Protein AF-A0A6A9UPY5-F1 (afdb_monomer_lite)

Foldseek 3Di:
DVVVVVVVVVVCLVVVVCVVVVPDDCVVVCVVVVVVCVVVVVVVVVVVVVVCVPPPPVCVVVLQLPDPLQVLLQVLLVVLLSLLVVLVVVLVVVLVVVCVVVVDDLVVSLVVSVVCCVPPVLVVSLVVSLVSLLVSLLNDPPPSLVSNLSSLVVSLVVQLVVVVVCVVVVVCVSNVDDPVVVNVVSVVSSVSNSVSNVNSNVVSVVCNVVVSVVVVLVPDDPVVNVVVVVCVVCLVVQNHDPPDPDDRDDPPDPPPPPPPPPPPPPPPPPDPPDPPPPDDDDDDPPDDPDPPDDDDDPPDDDDDDDDDDDD

Organism: NCBI:txid2656650

Structure (mmCIF, N/CA/C/O backbone):
data_AF-A0A6A9UPY5-F1
#
_entry.id   AF-A0A6A9UPY5-F1
#
loop_
_atom_site.group_PDB
_atom_site.id
_atom_site.type_symbol
_atom_site.label_atom_id
_atom_site.label_alt_id
_atom_site.label_comp_id
_atom_site.label_asym_id
_atom_site.label_entity_id
_atom_site.label_seq_id
_atom_site.pdbx_PDB_ins_code
_atom_site.Cartn_x
_atom_site.Cartn_y
_atom_site.Cartn_z
_atom_site.occupancy
_atom_site.B_iso_or_equiv
_atom_site.auth_seq_id
_atom_site.auth_comp_id
_atom_site.auth_asym_id
_atom_site.auth_atom_id
_atom_site.pdbx_PDB_model_num
ATOM 1 N N . MET A 1 1 ? -13.553 -13.479 6.130 1.00 34.69 1 MET A N 1
ATOM 2 C CA . MET A 1 1 ? -13.416 -14.177 4.834 1.00 34.69 1 MET A CA 1
ATOM 3 C C . MET A 1 1 ? -12.482 -13.457 3.854 1.00 34.69 1 MET A C 1
ATOM 5 O O . MET A 1 1 ? -11.796 -14.139 3.119 1.00 34.69 1 MET A O 1
ATOM 9 N N . THR A 1 2 ? -12.305 -12.132 3.916 1.00 35.16 2 THR A N 1
ATOM 10 C CA . THR A 1 2 ? -11.397 -11.369 3.023 1.00 35.16 2 THR A CA 1
ATOM 11 C C . THR A 1 2 ? -9.896 -11.714 3.108 1.00 35.16 2 THR A C 1
ATOM 13 O O . THR A 1 2 ? -9.189 -11.602 2.118 1.00 35.16 2 THR A O 1
ATOM 16 N N . VAL A 1 3 ? -9.390 -12.200 4.250 1.00 37.53 3 VAL A N 1
ATOM 17 C CA . VAL A 1 3 ? -7.966 -12.602 4.404 1.00 37.53 3 VAL A CA 1
ATOM 18 C C . VAL A 1 3 ? -7.649 -13.934 3.703 1.00 37.53 3 VAL A C 1
ATOM 20 O O . VAL A 1 3 ? -6.503 -14.182 3.350 1.00 37.53 3 VAL A O 1
ATOM 23 N N . LEU A 1 4 ? -8.667 -14.768 3.466 1.00 38.94 4 LEU A N 1
ATOM 24 C CA . LEU A 1 4 ? -8.534 -16.038 2.743 1.00 38.94 4 LEU A CA 1
ATOM 25 C C . LEU A 1 4 ? -8.407 -15.830 1.227 1.00 38.94 4 LEU A C 1
ATOM 27 O O . LEU A 1 4 ? -7.917 -16.722 0.553 1.00 38.94 4 LEU A O 1
ATOM 31 N N . LEU A 1 5 ? -8.788 -14.652 0.718 1.00 41.53 5 LEU A N 1
ATOM 32 C CA . LEU A 1 5 ? -8.612 -14.252 -0.682 1.00 41.53 5 LEU A CA 1
ATOM 33 C C . LEU A 1 5 ? -7.265 -13.562 -0.930 1.00 41.53 5 LEU A C 1
ATOM 35 O O . LEU A 1 5 ? -6.707 -13.703 -2.006 1.00 41.53 5 LEU A O 1
ATOM 39 N N . GLY A 1 6 ? -6.697 -12.866 0.060 1.00 42.22 6 GLY A N 1
ATOM 40 C CA . GLY A 1 6 ? -5.446 -12.118 -0.128 1.00 42.22 6 GLY A CA 1
ATOM 41 C C . GLY A 1 6 ? -4.213 -12.995 -0.366 1.00 42.22 6 GLY A C 1
ATOM 42 O O . GLY A 1 6 ? -3.348 -12.617 -1.140 1.00 42.22 6 GLY A O 1
ATOM 43 N N . VAL A 1 7 ? -4.141 -14.173 0.259 1.00 46.09 7 VAL A N 1
ATOM 44 C CA . VAL A 1 7 ? -3.026 -15.123 0.082 1.00 46.09 7 VAL A CA 1
ATOM 45 C C . VAL A 1 7 ? -3.046 -15.811 -1.291 1.00 46.09 7 VAL A C 1
ATOM 47 O O . VAL A 1 7 ? -2.001 -15.810 -1.936 1.00 46.09 7 VAL A O 1
ATOM 50 N N . PRO A 1 8 ? -4.182 -16.345 -1.791 1.00 46.72 8 PRO A N 1
ATOM 51 C CA . PRO A 1 8 ? -4.241 -16.850 -3.156 1.00 46.72 8 PRO A CA 1
ATOM 52 C C . PRO A 1 8 ? -4.079 -15.725 -4.178 1.00 46.72 8 PRO A C 1
ATOM 54 O O . PRO A 1 8 ? -3.449 -15.956 -5.194 1.00 46.72 8 PRO A O 1
ATOM 57 N N . LEU A 1 9 ? -4.540 -14.497 -3.907 1.00 47.72 9 LEU A N 1
ATOM 58 C CA . LEU A 1 9 ? -4.308 -13.365 -4.812 1.00 47.72 9 LEU A CA 1
ATOM 59 C C . LEU A 1 9 ? -2.831 -12.947 -4.851 1.00 47.72 9 LEU A C 1
ATOM 61 O O . LEU A 1 9 ? -2.333 -12.611 -5.915 1.00 47.72 9 LEU A O 1
ATOM 65 N N . LEU A 1 10 ? -2.122 -13.017 -3.718 1.00 50.28 10 LEU A N 1
ATOM 66 C CA . LEU A 1 10 ? -0.675 -12.807 -3.656 1.00 50.28 10 LEU A CA 1
ATOM 67 C C . LEU A 1 10 ? 0.064 -13.920 -4.409 1.00 50.28 10 LEU A C 1
ATOM 69 O O . LEU A 1 10 ? 0.933 -13.622 -5.206 1.00 50.28 10 LEU A O 1
ATOM 73 N N . MET A 1 11 ? -0.329 -15.183 -4.219 1.00 51.03 11 MET A N 1
ATOM 74 C CA . MET A 1 11 ? 0.204 -16.346 -4.946 1.00 51.03 11 MET A CA 1
ATOM 75 C C . MET A 1 11 ? -0.030 -16.255 -6.454 1.00 51.03 11 MET A C 1
ATOM 77 O O . MET A 1 11 ? 0.889 -16.494 -7.229 1.00 51.03 11 MET A O 1
ATOM 81 N N . ILE A 1 12 ? -1.242 -15.879 -6.867 1.00 54.94 12 ILE A N 1
ATOM 82 C CA . ILE A 1 12 ? -1.603 -15.678 -8.270 1.00 54.94 12 ILE A CA 1
ATOM 83 C C . ILE A 1 12 ? -0.841 -14.478 -8.820 1.00 54.94 12 ILE A C 1
ATOM 85 O O . ILE A 1 12 ? -0.318 -14.581 -9.913 1.00 54.94 12 ILE A O 1
ATOM 89 N N . ALA A 1 13 ? -0.693 -13.380 -8.076 1.00 51.56 13 ALA A N 1
ATOM 90 C CA . ALA A 1 13 ? 0.087 -12.227 -8.520 1.00 51.56 13 ALA A CA 1
ATOM 91 C C . ALA A 1 13 ? 1.582 -12.557 -8.645 1.00 51.56 13 ALA A C 1
ATOM 93 O O . ALA A 1 13 ? 2.192 -12.202 -9.644 1.00 51.56 13 ALA A O 1
ATOM 94 N N . THR A 1 14 ? 2.175 -13.271 -7.685 1.00 54.28 14 THR A N 1
ATOM 95 C CA . THR A 1 14 ? 3.583 -13.692 -7.751 1.00 54.28 14 THR A CA 1
ATOM 96 C C . THR A 1 14 ? 3.800 -14.703 -8.876 1.00 54.28 14 THR A C 1
ATOM 98 O O . THR A 1 14 ? 4.726 -14.538 -9.661 1.00 54.28 14 THR A O 1
ATOM 101 N N . GLY A 1 15 ? 2.915 -15.694 -9.022 1.00 52.09 15 GLY A N 1
ATOM 102 C CA . GLY A 1 15 ? 2.954 -16.661 -10.119 1.00 52.09 15 GLY A CA 1
ATOM 103 C C . GLY A 1 15 ? 2.735 -16.013 -11.487 1.00 52.09 15 GLY A C 1
ATOM 104 O O . GLY A 1 15 ? 3.477 -16.297 -12.419 1.00 52.09 15 GLY A O 1
ATOM 105 N N . PHE A 1 16 ? 1.788 -15.080 -11.594 1.00 50.88 16 PHE A N 1
ATOM 106 C CA . PHE A 1 16 ? 1.498 -14.328 -12.814 1.00 50.88 16 PHE A CA 1
ATOM 107 C C . PHE A 1 16 ? 2.655 -13.406 -13.192 1.00 50.88 16 PHE A C 1
ATOM 109 O O . PHE A 1 16 ? 3.007 -13.348 -14.361 1.00 50.88 16 PHE A O 1
ATOM 116 N N . VAL A 1 17 ? 3.308 -12.753 -12.225 1.00 49.53 17 VAL A N 1
ATOM 117 C CA . VAL A 1 17 ? 4.529 -11.962 -12.455 1.00 49.53 17 VAL A CA 1
ATOM 118 C C . VAL A 1 17 ? 5.682 -12.858 -12.918 1.00 49.53 17 VAL A C 1
ATOM 120 O O . VAL A 1 17 ? 6.352 -12.521 -13.890 1.00 49.53 17 VAL A O 1
ATOM 123 N N . CYS A 1 18 ? 5.881 -14.029 -12.305 1.00 50.16 18 CYS A N 1
ATOM 124 C CA . CYS A 1 18 ? 6.894 -14.989 -12.757 1.00 50.16 18 CYS A CA 1
ATOM 125 C C . CYS A 1 18 ? 6.612 -15.525 -14.172 1.00 50.16 18 CYS A C 1
ATOM 127 O O . CYS A 1 18 ? 7.539 -15.695 -14.963 1.00 50.16 18 CYS A O 1
ATOM 129 N N . GLN A 1 19 ? 5.337 -15.738 -14.506 1.00 50.12 19 GLN A N 1
ATOM 130 C CA . GLN A 1 19 ? 4.891 -16.217 -15.812 1.00 50.12 19 GLN A CA 1
ATOM 131 C C . GLN A 1 19 ? 4.969 -15.123 -16.893 1.00 50.12 19 GLN A C 1
ATOM 133 O O . GLN A 1 19 ? 5.372 -15.412 -18.019 1.00 50.12 19 GLN A O 1
ATOM 138 N N . LEU A 1 20 ? 4.664 -13.863 -16.552 1.00 48.69 20 LEU A N 1
ATOM 139 C CA . LEU A 1 20 ? 4.803 -12.709 -17.452 1.00 48.69 20 LEU A CA 1
ATOM 140 C C . LEU A 1 20 ? 6.261 -12.460 -17.840 1.00 48.69 20 LEU A C 1
ATOM 142 O O . LEU A 1 20 ? 6.546 -12.084 -18.972 1.00 48.69 20 LEU A O 1
ATOM 146 N N . LEU A 1 21 ? 7.178 -12.684 -16.898 1.00 44.44 21 LEU A N 1
ATOM 147 C CA . LEU A 1 21 ? 8.611 -12.465 -17.081 1.00 44.44 21 LEU A CA 1
ATOM 148 C C . LEU A 1 21 ? 9.311 -13.609 -17.837 1.00 44.44 21 LEU A C 1
ATOM 150 O O . LEU A 1 21 ? 10.523 -13.545 -18.016 1.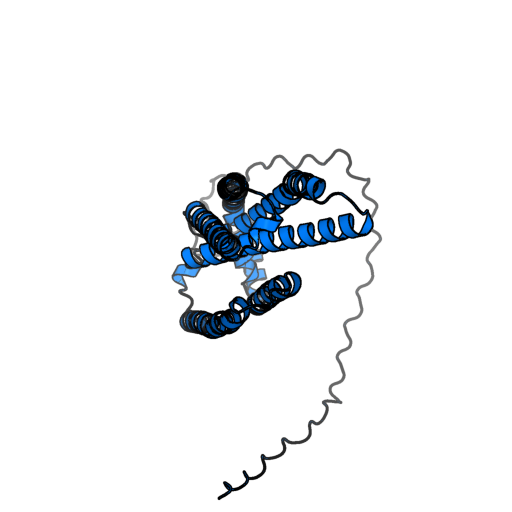00 44.44 21 LEU A O 1
ATOM 154 N N . ARG A 1 22 ? 8.579 -14.654 -18.273 1.00 49.41 22 ARG A N 1
ATOM 155 C CA . ARG A 1 22 ? 9.121 -15.862 -18.939 1.00 49.41 22 ARG A CA 1
ATOM 156 C C . ARG A 1 22 ? 10.379 -16.415 -18.257 1.00 49.41 22 ARG A C 1
ATOM 158 O O . ARG A 1 22 ? 11.285 -16.928 -18.916 1.00 49.41 22 ARG A O 1
ATOM 165 N N . LEU A 1 23 ? 10.425 -16.321 -16.929 1.00 44.53 23 LEU A N 1
ATOM 166 C CA . LEU A 1 23 ? 11.512 -16.851 -16.121 1.00 44.53 23 LEU A CA 1
ATOM 167 C C . LEU A 1 23 ? 11.492 -18.372 -16.272 1.00 44.53 23 LEU A C 1
ATOM 169 O O . LEU A 1 23 ? 10.671 -19.050 -15.672 1.00 44.53 23 LEU A O 1
ATOM 173 N N . SER A 1 24 ? 12.351 -18.897 -17.137 1.00 45.78 24 SER A N 1
ATOM 174 C CA . SER A 1 24 ? 12.574 -20.326 -17.341 1.00 45.78 24 SER A CA 1
ATOM 175 C C . SER A 1 24 ? 13.987 -20.613 -16.851 1.00 45.78 24 SER A C 1
ATOM 177 O O . SER A 1 24 ? 14.966 -20.427 -17.562 1.00 45.78 24 SER A O 1
ATOM 179 N N . GLY A 1 25 ? 14.109 -20.947 -15.568 1.00 51.66 25 GLY A N 1
ATOM 180 C CA . GLY A 1 25 ? 15.404 -21.176 -14.936 1.00 51.66 25 GLY A CA 1
ATOM 181 C C . GLY A 1 25 ? 15.281 -21.683 -13.497 1.00 51.66 25 GLY A C 1
ATOM 182 O O . GLY A 1 25 ? 14.187 -21.649 -12.932 1.00 51.66 25 GLY A O 1
ATOM 183 N N . PRO A 1 26 ? 16.401 -22.091 -12.872 1.00 46.56 26 PRO A N 1
ATOM 184 C CA . PRO A 1 26 ? 16.443 -22.771 -11.566 1.00 46.56 26 PRO A CA 1
ATOM 185 C C . PRO A 1 26 ? 15.905 -21.933 -10.390 1.00 46.56 26 PRO A C 1
ATOM 187 O O . PRO A 1 26 ? 15.657 -22.453 -9.305 1.00 46.56 26 PRO A O 1
ATOM 190 N N . ALA A 1 27 ? 15.678 -20.631 -10.593 1.00 44.44 27 ALA A N 1
ATOM 191 C CA . ALA A 1 27 ? 14.971 -19.773 -9.642 1.00 44.44 27 ALA A CA 1
ATOM 192 C C . ALA A 1 27 ? 13.476 -20.140 -9.502 1.00 44.44 27 ALA A C 1
ATOM 194 O O . ALA A 1 27 ? 12.884 -19.919 -8.445 1.00 44.44 27 ALA A O 1
ATOM 195 N N . VAL A 1 28 ? 12.867 -20.737 -10.536 1.00 49.94 28 VAL A N 1
ATOM 196 C CA . VAL A 1 28 ? 11.479 -21.230 -10.498 1.00 49.94 28 VAL A CA 1
ATOM 197 C C . VAL A 1 28 ? 11.362 -22.497 -9.655 1.00 49.94 28 VAL A C 1
ATOM 199 O O . VAL A 1 28 ? 10.357 -22.678 -8.972 1.00 49.94 28 VAL A O 1
ATOM 202 N N . ASP A 1 29 ? 12.416 -23.311 -9.600 1.00 48.84 29 ASP A N 1
ATOM 203 C CA . ASP A 1 29 ? 12.437 -24.549 -8.813 1.00 48.84 29 ASP A CA 1
ATOM 204 C C . ASP A 1 29 ? 12.472 -24.286 -7.295 1.00 48.84 29 ASP A C 1
ATOM 206 O O . ASP A 1 29 ? 12.096 -25.149 -6.502 1.00 48.84 29 ASP A O 1
ATOM 210 N N . GLN A 1 30 ? 12.838 -23.070 -6.865 1.00 47.59 30 GLN A N 1
ATOM 211 C CA . GLN A 1 30 ? 12.816 -22.658 -5.452 1.00 47.59 30 GLN A CA 1
ATOM 212 C C . GLN A 1 30 ? 11.503 -21.982 -5.015 1.00 47.59 30 GLN A C 1
ATOM 214 O O . GLN A 1 30 ? 11.193 -21.944 -3.819 1.00 47.59 30 GLN A O 1
ATOM 219 N N . LEU A 1 31 ? 10.683 -21.498 -5.958 1.00 48.41 31 LEU A N 1
ATOM 220 C CA . LEU A 1 31 ? 9.341 -20.979 -5.669 1.00 48.41 31 LEU A CA 1
ATOM 221 C C . LEU A 1 31 ? 8.433 -21.991 -4.947 1.00 48.41 31 LEU A C 1
ATOM 223 O O . LEU A 1 31 ? 7.810 -21.581 -3.966 1.00 48.41 31 LEU A O 1
ATOM 227 N N . PRO A 1 32 ? 8.357 -23.288 -5.314 1.00 49.47 32 PRO A N 1
ATOM 228 C CA . PRO A 1 32 ? 7.515 -24.244 -4.596 1.00 49.47 32 PRO A CA 1
ATOM 229 C C . PRO A 1 32 ? 7.937 -24.442 -3.133 1.00 49.47 32 PRO A C 1
ATOM 231 O O . PRO A 1 32 ? 7.069 -24.646 -2.288 1.00 49.47 32 PRO A O 1
ATOM 234 N N . ALA A 1 33 ? 9.223 -24.299 -2.788 1.00 51.53 33 ALA A N 1
ATOM 235 C CA . ALA A 1 33 ? 9.684 -24.359 -1.396 1.00 51.53 33 ALA A CA 1
ATOM 236 C C . ALA A 1 33 ? 9.201 -23.148 -0.574 1.00 51.53 33 ALA A C 1
ATOM 238 O O . ALA A 1 33 ? 8.778 -23.284 0.576 1.00 51.53 33 ALA A O 1
ATOM 239 N N . LEU A 1 34 ? 9.181 -21.963 -1.189 1.00 48.22 34 LEU A N 1
ATOM 240 C CA . LEU A 1 34 ? 8.667 -20.730 -0.585 1.00 48.22 34 LEU A CA 1
ATOM 241 C C . LEU A 1 34 ? 7.129 -20.743 -0.486 1.00 48.22 34 LEU A C 1
ATOM 243 O O . LEU A 1 34 ? 6.555 -20.287 0.505 1.00 48.22 34 LEU A O 1
ATOM 247 N N . VAL A 1 35 ? 6.459 -21.351 -1.469 1.00 48.06 35 VAL A N 1
ATOM 248 C CA . VAL A 1 35 ? 5.012 -21.623 -1.487 1.00 48.06 35 VAL A CA 1
ATOM 249 C C . VAL A 1 35 ? 4.629 -22.644 -0.407 1.00 48.06 35 VAL A C 1
ATOM 251 O O . VAL A 1 35 ? 3.624 -22.461 0.281 1.00 48.06 35 VAL A O 1
ATOM 254 N N . ALA A 1 36 ? 5.449 -23.675 -0.186 1.00 52.12 36 ALA A N 1
ATOM 255 C CA . ALA A 1 36 ? 5.227 -24.709 0.826 1.00 52.12 36 ALA A CA 1
ATOM 256 C C . ALA A 1 36 ? 5.351 -24.193 2.274 1.00 52.12 36 ALA A C 1
ATOM 258 O O . ALA A 1 36 ? 4.785 -24.789 3.192 1.00 52.12 36 ALA A O 1
ATOM 259 N N . ALA A 1 37 ? 6.010 -23.050 2.494 1.00 47.66 37 ALA A N 1
ATOM 260 C CA . ALA A 1 37 ? 6.055 -22.385 3.798 1.00 47.66 37 ALA A CA 1
ATOM 261 C C . ALA A 1 37 ? 4.759 -21.611 4.132 1.00 47.66 37 ALA A C 1
ATOM 263 O O . ALA A 1 37 ? 4.463 -21.345 5.302 1.00 47.66 37 ALA A O 1
ATOM 264 N N . VAL A 1 38 ? 3.938 -21.273 3.131 1.00 48.44 38 VAL A N 1
ATOM 265 C CA . VAL A 1 38 ? 2.698 -20.500 3.316 1.00 48.44 38 VAL A CA 1
ATOM 266 C C . VAL A 1 38 ? 1.646 -21.245 4.151 1.00 48.44 38 VAL A C 1
ATOM 268 O O . VAL A 1 38 ? 1.097 -20.627 5.068 1.00 48.44 38 VAL A O 1
ATOM 271 N N . PRO A 1 39 ? 1.385 -22.554 3.950 1.00 52.50 39 PRO A N 1
ATOM 272 C CA . PRO A 1 39 ? 0.539 -23.341 4.843 1.00 52.50 39 PRO A CA 1
ATOM 273 C C . PRO A 1 39 ? 0.980 -23.273 6.307 1.00 52.50 39 PRO A C 1
ATOM 275 O O . PRO A 1 39 ? 0.126 -23.115 7.174 1.00 52.50 39 PRO A O 1
ATOM 278 N N . ALA A 1 40 ? 2.288 -23.314 6.590 1.00 55.66 40 ALA A N 1
ATOM 279 C CA . ALA A 1 40 ? 2.822 -23.223 7.950 1.00 55.66 40 ALA A CA 1
ATOM 280 C C . ALA A 1 40 ? 2.564 -21.842 8.581 1.00 55.66 40 ALA A C 1
ATOM 282 O O . ALA A 1 40 ? 2.164 -21.731 9.739 1.00 55.66 40 ALA A O 1
ATOM 283 N N . VAL A 1 41 ? 2.694 -20.764 7.806 1.00 51.47 41 VAL A N 1
ATOM 284 C CA . VAL A 1 41 ? 2.344 -19.414 8.274 1.00 51.47 41 VAL A CA 1
ATOM 285 C C . VAL A 1 41 ? 0.833 -19.285 8.489 1.00 51.47 41 VAL A C 1
ATOM 287 O O . VAL A 1 41 ? 0.387 -18.721 9.492 1.00 51.47 41 VAL A O 1
ATOM 290 N N . VAL A 1 42 ? 0.020 -19.848 7.594 1.00 56.34 42 VAL A N 1
ATOM 291 C CA . VAL A 1 42 ? -1.444 -19.851 7.709 1.00 56.34 42 VAL A CA 1
ATOM 292 C C . VAL A 1 42 ? -1.900 -20.665 8.921 1.00 56.34 42 VAL A C 1
ATOM 294 O O . VAL A 1 42 ? -2.800 -20.215 9.634 1.00 56.34 42 VAL A O 1
ATOM 297 N N . THR A 1 43 ? -1.280 -21.809 9.218 1.00 65.12 43 THR A N 1
ATOM 298 C CA . THR A 1 43 ? -1.591 -22.609 10.412 1.00 65.12 43 THR A CA 1
ATOM 299 C C . THR A 1 43 ? -1.142 -21.907 11.685 1.00 65.12 43 THR A C 1
ATOM 301 O O . THR A 1 43 ? -1.923 -21.872 12.632 1.00 65.12 43 THR A O 1
ATOM 304 N N . VAL A 1 44 ? 0.013 -21.234 11.707 1.00 63.56 44 VAL A N 1
ATOM 305 C CA . VAL A 1 44 ? 0.439 -20.390 12.841 1.00 63.56 44 VAL A CA 1
ATOM 306 C C . VAL A 1 44 ? -0.539 -19.232 13.070 1.00 63.56 44 VAL A C 1
ATOM 308 O O . VAL A 1 44 ? -0.939 -18.963 14.206 1.00 63.56 44 VAL A O 1
ATOM 311 N N . VAL A 1 45 ? -1.005 -18.569 12.007 1.00 58.69 45 VAL A N 1
ATOM 312 C CA . VAL A 1 45 ? -2.007 -17.492 12.096 1.00 58.69 45 VAL A CA 1
ATOM 313 C C . VAL A 1 45 ? -3.370 -18.035 12.541 1.00 58.69 45 VAL A C 1
ATOM 315 O O . VAL A 1 45 ? -4.057 -17.395 13.344 1.00 58.69 45 VAL A O 1
ATOM 318 N N . ARG A 1 46 ? -3.769 -19.218 12.064 1.00 65.88 46 ARG A N 1
ATOM 319 C CA . ARG A 1 46 ? -5.023 -19.887 12.438 1.00 65.88 46 ARG A CA 1
ATOM 320 C C . ARG A 1 46 ? -4.990 -20.379 13.885 1.00 65.88 46 ARG A C 1
ATOM 322 O O . ARG A 1 46 ? -5.965 -20.156 14.601 1.00 65.88 46 ARG A O 1
ATOM 329 N N . ASN A 1 47 ? -3.876 -20.949 14.342 1.00 65.88 47 ASN A N 1
ATOM 330 C CA . ASN A 1 47 ? -3.670 -21.343 15.736 1.00 65.88 47 ASN A CA 1
ATOM 331 C C . ASN A 1 47 ? -3.667 -20.122 16.651 1.00 65.88 47 ASN A C 1
ATOM 333 O O . ASN A 1 47 ? -4.400 -20.108 17.634 1.00 65.88 47 ASN A O 1
ATOM 337 N N . ARG A 1 48 ? -2.985 -19.031 16.276 1.00 59.88 48 ARG A N 1
ATOM 338 C CA . ARG A 1 48 ? -3.049 -17.772 17.039 1.00 59.88 48 ARG A CA 1
ATOM 339 C C . ARG A 1 48 ? -4.457 -17.179 17.106 1.00 59.88 48 ARG A C 1
ATOM 341 O O . ARG A 1 48 ? -4.805 -16.567 18.112 1.00 59.88 48 ARG A O 1
ATOM 348 N N . ARG A 1 49 ? -5.279 -17.339 16.061 1.00 59.59 49 ARG A N 1
ATOM 349 C CA . ARG A 1 49 ? -6.695 -16.925 16.089 1.00 59.59 49 ARG A CA 1
ATOM 350 C C . ARG A 1 49 ? -7.525 -17.798 17.024 1.00 59.59 49 ARG A C 1
ATOM 352 O O . ARG A 1 49 ? -8.322 -17.249 17.772 1.00 59.59 49 ARG A O 1
ATOM 359 N N . ARG A 1 50 ? -7.314 -19.116 17.014 1.00 59.16 50 ARG A N 1
ATOM 360 C CA . ARG A 1 50 ? -8.006 -20.055 17.910 1.00 59.16 50 ARG A CA 1
ATOM 361 C C . ARG A 1 50 ? -7.637 -19.819 19.377 1.00 59.16 50 ARG A C 1
ATOM 363 O O . ARG A 1 50 ? -8.538 -19.754 20.206 1.00 59.16 50 ARG A O 1
ATOM 370 N N . SER A 1 51 ? -6.367 -19.552 19.684 1.00 57.03 51 SER A N 1
ATOM 371 C CA . SER A 1 51 ? -5.915 -19.214 21.044 1.00 57.03 51 SER A CA 1
ATOM 372 C C . SER A 1 51 ? -6.402 -17.845 21.545 1.00 57.03 51 SER A C 1
ATOM 374 O O . SER A 1 51 ? -6.415 -17.610 22.746 1.00 57.03 51 SER A O 1
ATOM 376 N N . ARG A 1 52 ? -6.845 -16.943 20.656 1.00 52.44 52 ARG A N 1
ATOM 377 C CA . ARG A 1 52 ? -7.420 -15.624 21.001 1.00 52.44 52 ARG A CA 1
ATOM 378 C C . ARG A 1 52 ? -8.942 -15.631 21.184 1.00 52.44 52 ARG A C 1
ATOM 380 O O . ARG A 1 52 ? -9.544 -14.568 21.305 1.00 52.44 52 ARG A O 1
ATOM 387 N N . SER A 1 53 ? -9.569 -16.806 21.209 1.00 48.69 53 SER A N 1
ATOM 388 C CA . SER A 1 53 ? -11.026 -16.949 21.365 1.00 48.69 53 SER A CA 1
ATOM 389 C C . SER A 1 53 ? -11.528 -16.686 22.790 1.00 48.69 53 SER A C 1
ATOM 391 O O . SER A 1 53 ? -12.724 -16.795 23.032 1.00 48.69 53 SER A O 1
ATOM 393 N N . ARG A 1 54 ? -10.649 -16.303 23.725 1.00 46.81 54 ARG A N 1
ATOM 394 C CA . ARG A 1 54 ? -11.043 -15.549 24.919 1.00 46.81 54 ARG A CA 1
ATOM 395 C C . ARG A 1 54 ? -10.773 -14.071 24.631 1.00 46.81 54 ARG A C 1
ATOM 397 O O . ARG A 1 54 ? -9.625 -13.643 24.730 1.00 46.81 54 ARG A O 1
ATOM 404 N N . PRO A 1 55 ? -11.781 -13.303 24.181 1.00 50.09 55 PRO A N 1
ATOM 405 C CA . PRO A 1 55 ? -11.644 -11.865 24.113 1.00 50.09 55 PRO A CA 1
ATOM 406 C C . PRO A 1 55 ? -11.427 -11.370 25.540 1.00 50.09 55 PRO A C 1
ATOM 408 O O . PRO A 1 55 ? -12.311 -11.521 26.380 1.00 50.09 55 PRO A O 1
ATOM 411 N N . ASP A 1 56 ? -10.261 -10.787 25.808 1.00 50.25 56 ASP A N 1
ATOM 412 C CA . ASP A 1 56 ? -10.046 -10.010 27.022 1.00 50.25 56 ASP A CA 1
ATOM 413 C C . ASP A 1 56 ? -11.033 -8.835 27.004 1.00 50.25 56 ASP A C 1
ATOM 415 O O . ASP A 1 56 ? -10.782 -7.775 26.427 1.00 50.25 56 ASP A O 1
ATOM 419 N N . LEU A 1 57 ? -12.191 -9.043 27.631 1.00 52.47 57 LEU A N 1
ATOM 420 C CA . LEU A 1 57 ? -13.207 -8.036 27.931 1.00 52.47 57 LEU A CA 1
ATOM 421 C C . LEU A 1 57 ? -12.602 -6.722 28.470 1.00 52.47 57 LEU A C 1
ATOM 423 O O . LEU A 1 57 ? -13.031 -5.665 28.001 1.00 52.47 57 LEU A O 1
ATOM 427 N N . PRO A 1 58 ? -11.558 -6.727 29.333 1.00 54.00 58 PRO A N 1
ATOM 428 C CA . PRO A 1 58 ? -10.924 -5.484 29.782 1.00 54.00 58 PRO A CA 1
ATOM 429 C C . PRO A 1 58 ? -10.016 -4.791 28.743 1.00 54.00 58 PRO A C 1
ATOM 431 O O . PRO A 1 58 ? -9.631 -3.638 28.944 1.00 54.00 58 PRO A O 1
ATOM 434 N N . ALA A 1 59 ? -9.632 -5.456 27.647 1.00 52.25 59 ALA A N 1
ATOM 435 C CA . ALA A 1 59 ? -8.933 -4.830 26.515 1.00 52.25 59 ALA A CA 1
ATOM 436 C C . ALA A 1 59 ? -9.927 -4.237 25.501 1.00 52.25 59 ALA A C 1
ATOM 438 O O . ALA A 1 59 ? -9.671 -3.183 24.913 1.00 52.25 59 ALA A O 1
ATOM 439 N N . VAL A 1 60 ? -11.094 -4.877 25.355 1.00 53.91 60 VAL A N 1
ATOM 440 C CA . VAL A 1 60 ? -12.224 -4.356 24.571 1.00 53.91 60 VAL A CA 1
ATOM 441 C C . VAL A 1 60 ? -12.814 -3.106 25.231 1.00 53.91 60 VAL A C 1
ATOM 443 O O . VAL A 1 60 ? -13.068 -2.132 24.526 1.00 53.91 60 VAL A O 1
ATOM 446 N N . SER A 1 61 ? -12.950 -3.083 26.563 1.00 49.44 61 SER A N 1
ATOM 447 C CA . SER A 1 61 ? -13.447 -1.908 27.299 1.00 49.44 61 SER A CA 1
ATOM 448 C C . SER A 1 61 ? -12.490 -0.712 27.263 1.00 49.44 61 SER A C 1
ATOM 450 O O . SER A 1 61 ? -12.930 0.429 27.328 1.00 49.44 61 SER A O 1
ATOM 452 N N . ARG A 1 62 ? -11.183 -0.947 27.080 1.00 54.75 62 ARG A N 1
ATOM 453 C CA . ARG A 1 62 ? -10.174 0.112 26.892 1.00 54.75 62 ARG A CA 1
ATOM 454 C C . ARG A 1 62 ? -10.068 0.621 25.451 1.00 54.75 62 ARG A C 1
ATOM 456 O O . ARG A 1 62 ? -9.165 1.400 25.153 1.00 54.75 62 ARG A O 1
ATOM 463 N N . GLY A 1 63 ? -10.922 0.151 24.536 1.00 54.06 63 GLY A N 1
ATOM 464 C CA . GLY A 1 63 ? -10.873 0.522 23.116 1.00 54.06 63 GLY A CA 1
ATOM 465 C C . GLY A 1 63 ? -9.601 0.056 22.394 1.00 54.06 63 GLY A C 1
ATOM 466 O O . GLY A 1 63 ? -9.375 0.398 21.235 1.00 54.06 63 GLY A O 1
ATOM 467 N N . GLN A 1 64 ? -8.760 -0.752 23.046 1.00 55.66 64 GLN A N 1
ATOM 468 C CA . GLN A 1 64 ? -7.489 -1.200 22.500 1.00 55.66 64 GLN A CA 1
ATOM 469 C C . GLN A 1 64 ? -7.679 -2.548 21.816 1.00 55.66 64 GLN A C 1
ATOM 471 O O . GLN A 1 64 ? -7.464 -3.618 22.381 1.00 55.66 64 GLN A O 1
ATOM 476 N N . LEU A 1 65 ? -8.028 -2.495 20.531 1.00 57.84 65 LEU A N 1
ATOM 477 C CA . LEU A 1 65 ? -7.820 -3.608 19.606 1.00 57.84 65 LEU A CA 1
ATOM 478 C C . LEU A 1 65 ? -6.308 -3.785 19.377 1.00 57.84 65 LEU A C 1
ATOM 480 O O . LEU A 1 65 ? -5.806 -3.500 18.293 1.00 57.84 65 LEU A O 1
ATOM 484 N N . ALA A 1 66 ? -5.573 -4.222 20.404 1.00 54.97 66 ALA A N 1
ATOM 485 C CA . ALA A 1 66 ? -4.125 -4.399 20.379 1.00 54.97 66 ALA A CA 1
ATOM 486 C C . ALA A 1 66 ? -3.740 -5.528 19.409 1.00 54.97 66 ALA A C 1
ATOM 488 O O . ALA A 1 66 ? -3.544 -6.690 19.773 1.00 54.97 66 ALA A O 1
ATOM 489 N N . ARG A 1 67 ? -3.658 -5.201 18.119 1.00 66.44 67 ARG A N 1
ATOM 490 C CA . ARG A 1 67 ? -2.996 -6.058 17.140 1.00 66.44 67 ARG A CA 1
ATOM 491 C C . ARG A 1 67 ? -1.484 -5.929 17.336 1.00 66.44 67 ARG A C 1
ATOM 493 O O . ARG A 1 67 ? -1.007 -4.843 17.660 1.00 66.44 67 ARG A O 1
ATOM 500 N N . PRO A 1 68 ? -0.716 -7.017 17.151 1.00 78.38 68 PRO A N 1
ATOM 501 C CA . PRO A 1 68 ? 0.734 -6.952 17.258 1.00 78.38 68 PRO A CA 1
ATOM 502 C C . PRO A 1 68 ? 1.268 -5.989 16.189 1.00 78.38 68 PRO A C 1
ATOM 504 O O . PRO A 1 68 ? 1.156 -6.277 14.997 1.00 78.38 68 PRO A O 1
ATOM 507 N N . GLY A 1 69 ? 1.836 -4.858 16.624 1.00 82.25 69 GLY A N 1
ATOM 508 C CA . GLY A 1 69 ? 2.441 -3.833 15.765 1.00 82.25 69 GLY A CA 1
ATOM 509 C C . GLY A 1 69 ? 3.327 -4.378 14.638 1.00 82.25 69 GLY A C 1
ATOM 510 O O . GLY A 1 69 ? 3.079 -4.005 13.491 1.00 82.25 69 GLY A O 1
ATOM 511 N N . PRO A 1 70 ? 4.271 -5.315 14.891 1.00 83.06 70 PRO A N 1
ATOM 512 C CA . PRO A 1 70 ? 5.171 -5.783 13.836 1.00 83.06 70 PRO A CA 1
ATOM 513 C C . PRO A 1 70 ? 4.450 -6.555 12.727 1.00 83.06 70 PRO A C 1
ATOM 515 O O . PRO A 1 70 ? 4.833 -6.470 11.566 1.00 83.06 70 PRO A O 1
ATOM 518 N N . TRP A 1 71 ? 3.366 -7.267 13.050 1.00 86.19 71 TRP A N 1
ATOM 519 C CA . TRP A 1 71 ? 2.583 -7.965 12.030 1.00 86.19 71 TRP A CA 1
ATOM 520 C C . TRP A 1 71 ? 1.875 -6.977 11.102 1.00 86.19 71 TRP A C 1
ATOM 522 O O . TRP A 1 71 ? 1.865 -7.174 9.892 1.00 86.19 71 TRP A O 1
ATOM 532 N N . LEU A 1 72 ? 1.299 -5.902 11.655 1.00 86.69 72 LEU A N 1
ATOM 533 C CA . LEU A 1 72 ? 0.622 -4.897 10.836 1.00 86.69 72 LEU A CA 1
ATOM 534 C C . LEU A 1 72 ? 1.620 -4.111 9.977 1.00 86.69 72 LEU A C 1
ATOM 536 O O . LEU A 1 72 ? 1.318 -3.833 8.822 1.00 86.69 72 LEU A O 1
ATOM 540 N N . ALA A 1 73 ? 2.803 -3.809 10.524 1.00 87.50 73 ALA A N 1
ATOM 541 C CA . ALA A 1 73 ? 3.912 -3.206 9.789 1.00 87.50 73 ALA A CA 1
ATOM 542 C C . ALA A 1 73 ? 4.344 -4.076 8.599 1.00 87.50 73 ALA A C 1
ATOM 544 O O . ALA A 1 73 ? 4.441 -3.577 7.483 1.00 87.50 73 ALA A O 1
ATOM 545 N N . GLY A 1 74 ? 4.522 -5.385 8.816 1.00 86.69 74 GLY A N 1
ATOM 546 C CA . GLY A 1 74 ? 4.867 -6.327 7.750 1.00 86.69 74 GLY A CA 1
ATOM 547 C C . GLY A 1 74 ? 3.785 -6.421 6.673 1.00 86.69 74 GLY A C 1
ATOM 548 O O . GLY A 1 74 ? 4.088 -6.308 5.491 1.00 86.69 74 GLY A O 1
ATOM 549 N N . VAL A 1 75 ? 2.511 -6.552 7.064 1.00 89.56 75 VAL A N 1
ATOM 550 C CA . VAL A 1 75 ? 1.386 -6.580 6.108 1.00 89.56 75 VAL A CA 1
ATOM 551 C C . VAL A 1 75 ? 1.298 -5.280 5.311 1.00 89.56 75 VAL A C 1
ATOM 553 O O . VAL A 1 75 ? 1.046 -5.324 4.111 1.00 89.56 75 VAL A O 1
ATOM 556 N N . PHE A 1 76 ? 1.516 -4.134 5.957 1.00 92.38 76 PHE A N 1
ATOM 557 C CA . PHE A 1 76 ? 1.551 -2.838 5.287 1.00 92.38 76 PHE A CA 1
ATOM 558 C C . PHE A 1 76 ? 2.700 -2.758 4.273 1.00 92.38 76 PHE A C 1
ATOM 560 O O . PHE A 1 76 ? 2.451 -2.433 3.117 1.00 92.38 76 PHE A O 1
ATOM 567 N N . GLY A 1 77 ? 3.922 -3.119 4.675 1.00 89.56 77 GLY A N 1
ATOM 568 C CA . GLY A 1 77 ? 5.086 -3.130 3.786 1.00 89.56 77 GLY A CA 1
ATOM 569 C C . GLY A 1 77 ? 4.893 -4.038 2.572 1.00 89.56 77 GLY A C 1
ATOM 570 O O . GLY A 1 77 ? 5.128 -3.618 1.445 1.00 89.56 77 GLY A O 1
ATOM 571 N N . VAL A 1 78 ? 4.372 -5.251 2.781 1.00 88.62 78 VAL A N 1
ATOM 572 C CA . VAL A 1 78 ? 4.045 -6.177 1.685 1.00 88.62 78 VAL A CA 1
ATOM 573 C C . VAL A 1 78 ? 2.951 -5.606 0.783 1.00 88.62 78 VAL A C 1
ATOM 575 O O . VAL A 1 78 ? 3.059 -5.711 -0.432 1.00 88.62 78 VAL A O 1
ATOM 578 N N . ALA A 1 79 ? 1.912 -4.978 1.339 1.00 89.31 79 ALA A N 1
ATOM 579 C CA . ALA A 1 79 ? 0.850 -4.376 0.534 1.00 89.31 79 ALA A CA 1
ATOM 580 C C . ALA A 1 79 ? 1.375 -3.240 -0.356 1.00 89.31 79 ALA A C 1
ATOM 582 O O . ALA A 1 79 ? 1.030 -3.196 -1.533 1.00 89.31 79 ALA A O 1
ATOM 583 N N . VAL A 1 80 ? 2.231 -2.363 0.179 1.00 90.38 80 VAL A N 1
ATOM 584 C CA . VAL A 1 80 ? 2.883 -1.298 -0.602 1.00 90.38 80 VAL A CA 1
ATOM 585 C C . VAL A 1 80 ? 3.742 -1.900 -1.713 1.00 90.38 80 VAL A C 1
ATOM 587 O O . VAL A 1 80 ? 3.604 -1.498 -2.863 1.00 90.38 80 VAL A O 1
ATOM 590 N N . LEU A 1 81 ? 4.548 -2.919 -1.399 1.00 89.06 81 LEU A N 1
ATOM 591 C CA . LEU A 1 81 ? 5.388 -3.606 -2.382 1.00 89.06 81 LEU A CA 1
ATOM 592 C C . LEU A 1 81 ? 4.572 -4.264 -3.505 1.00 89.06 81 LEU A C 1
ATOM 594 O O . LEU A 1 81 ? 4.969 -4.221 -4.668 1.00 89.06 81 LEU A O 1
ATOM 598 N N . VAL A 1 82 ? 3.433 -4.877 -3.173 1.00 87.69 82 VAL A N 1
ATOM 599 C CA . VAL A 1 82 ? 2.527 -5.495 -4.153 1.00 87.69 82 VAL A CA 1
ATOM 600 C C . VAL A 1 82 ? 1.919 -4.437 -5.061 1.00 87.69 82 VAL A C 1
ATOM 602 O O . VAL A 1 82 ? 1.914 -4.617 -6.273 1.00 87.69 82 VAL A O 1
ATOM 605 N N . VAL A 1 83 ? 1.433 -3.330 -4.495 1.00 88.81 83 VAL A N 1
ATOM 606 C CA . VAL A 1 83 ? 0.868 -2.222 -5.276 1.00 88.81 83 VAL A CA 1
ATOM 607 C C . VAL A 1 83 ? 1.917 -1.633 -6.219 1.00 88.81 83 VAL A C 1
ATOM 609 O O . VAL A 1 83 ? 1.641 -1.479 -7.405 1.00 88.81 83 VAL A O 1
ATOM 612 N N . ASP A 1 84 ? 3.125 -1.374 -5.718 1.00 88.44 84 ASP A N 1
ATOM 613 C CA . ASP A 1 84 ? 4.256 -0.889 -6.513 1.00 88.44 84 ASP A CA 1
ATOM 614 C C . ASP A 1 84 ? 4.621 -1.858 -7.651 1.00 88.44 84 ASP A C 1
ATOM 616 O O . ASP A 1 84 ? 4.782 -1.460 -8.804 1.00 88.44 84 ASP A O 1
ATOM 620 N N . SER A 1 85 ? 4.665 -3.161 -7.358 1.00 85.75 85 SER A N 1
ATOM 621 C CA . SER A 1 85 ? 4.976 -4.191 -8.356 1.00 85.75 85 SER A CA 1
ATOM 622 C C . SER A 1 85 ? 3.885 -4.333 -9.415 1.00 85.75 85 SER A C 1
ATOM 624 O O . SER A 1 85 ? 4.204 -4.507 -10.586 1.00 85.75 85 SER A O 1
ATOM 626 N N . LEU A 1 86 ? 2.607 -4.232 -9.034 1.00 85.88 86 LEU A N 1
ATOM 627 C CA . LEU A 1 86 ? 1.485 -4.271 -9.975 1.00 85.88 86 LEU A CA 1
ATOM 628 C C . LEU A 1 86 ? 1.479 -3.048 -10.892 1.00 85.88 86 LEU A C 1
ATOM 630 O O . LEU A 1 86 ? 1.259 -3.194 -12.092 1.00 85.88 86 LEU A O 1
ATOM 634 N N . LEU A 1 87 ? 1.756 -1.861 -10.349 1.00 85.88 87 LEU A N 1
ATOM 635 C CA . LEU A 1 87 ? 1.877 -0.639 -11.143 1.00 85.88 87 LEU A CA 1
ATOM 636 C C . LEU A 1 87 ? 3.061 -0.721 -12.115 1.00 85.88 87 LEU A C 1
ATOM 638 O O . LEU A 1 87 ? 2.899 -0.430 -13.299 1.00 85.88 87 LEU A O 1
ATOM 642 N N . GLY A 1 88 ? 4.220 -1.192 -11.646 1.00 83.00 88 GLY A N 1
ATOM 643 C CA . GLY A 1 88 ? 5.387 -1.423 -12.499 1.00 83.00 88 GLY A CA 1
ATOM 644 C C . GLY A 1 88 ? 5.158 -2.467 -13.577 1.00 83.00 88 GLY A C 1
ATOM 645 O O . GLY A 1 88 ? 5.528 -2.234 -14.723 1.00 83.00 88 GLY A O 1
ATOM 646 N N . ALA A 1 89 ? 4.487 -3.572 -13.258 1.00 79.81 89 ALA A N 1
ATOM 647 C CA . ALA A 1 89 ? 4.125 -4.579 -14.249 1.00 79.81 89 ALA A CA 1
ATOM 648 C C . ALA A 1 89 ? 3.151 -4.014 -15.294 1.00 79.81 89 ALA A C 1
ATOM 650 O O . ALA A 1 89 ? 3.376 -4.189 -16.490 1.00 79.81 89 ALA A O 1
ATOM 651 N N . ALA A 1 90 ? 2.112 -3.290 -14.866 1.00 79.81 90 ALA A N 1
ATOM 652 C CA . ALA A 1 90 ? 1.144 -2.680 -15.773 1.00 79.81 90 ALA A CA 1
ATOM 653 C C . ALA A 1 90 ? 1.825 -1.708 -16.749 1.00 79.81 90 ALA A C 1
ATOM 655 O O . ALA A 1 90 ? 1.643 -1.821 -17.960 1.00 79.81 90 ALA A O 1
ATOM 656 N N . LEU A 1 91 ? 2.684 -0.815 -16.258 1.00 82.12 91 LEU A N 1
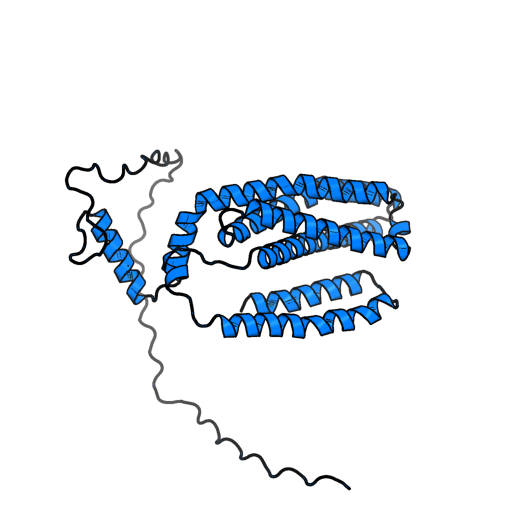ATOM 657 C CA . LEU A 1 91 ? 3.429 0.104 -17.123 1.00 82.12 91 LEU A CA 1
ATOM 658 C C . LEU A 1 91 ? 4.450 -0.604 -18.001 1.00 82.12 91 LEU A C 1
ATOM 660 O O . LEU A 1 91 ? 4.572 -0.259 -19.172 1.00 82.12 91 LEU A O 1
ATOM 664 N N . GLY A 1 92 ? 5.113 -1.627 -17.461 1.00 77.69 92 GLY A N 1
ATOM 665 C CA . GLY A 1 92 ? 5.950 -2.562 -18.206 1.00 77.69 92 GLY A CA 1
ATOM 666 C C . GLY A 1 92 ? 5.242 -3.090 -19.447 1.00 77.69 92 GLY A C 1
ATOM 667 O O . GLY A 1 92 ? 5.733 -2.948 -20.565 1.00 77.69 92 GLY A O 1
ATOM 668 N N . THR A 1 93 ? 4.045 -3.644 -19.249 1.00 78.44 93 THR A N 1
ATOM 669 C CA . THR A 1 93 ? 3.240 -4.212 -20.334 1.00 78.44 93 THR A CA 1
ATOM 670 C C . THR A 1 93 ? 2.751 -3.163 -21.323 1.00 78.44 93 THR A C 1
ATOM 672 O O . THR A 1 93 ? 2.886 -3.367 -22.525 1.00 78.44 93 THR A O 1
ATOM 675 N N . VAL A 1 94 ? 2.232 -2.027 -20.845 1.00 79.00 94 VAL A N 1
ATOM 676 C CA . VAL A 1 94 ? 1.718 -0.958 -21.714 1.00 79.00 94 VAL A CA 1
ATOM 677 C C . VAL A 1 94 ? 2.835 -0.393 -22.585 1.00 79.00 94 VAL A C 1
ATOM 679 O O . VAL A 1 94 ? 2.653 -0.243 -23.791 1.00 79.00 94 VAL A O 1
ATOM 682 N N . ALA A 1 95 ? 4.004 -0.132 -22.001 1.00 77.12 95 ALA A N 1
ATOM 683 C CA . ALA A 1 95 ? 5.140 0.395 -22.740 1.00 77.12 95 ALA A CA 1
ATOM 684 C C . ALA A 1 95 ? 5.695 -0.639 -23.734 1.00 77.12 95 ALA A C 1
ATOM 686 O O . ALA A 1 95 ? 5.954 -0.298 -24.885 1.00 77.12 95 ALA A O 1
ATOM 687 N N . GLY A 1 96 ? 5.794 -1.914 -23.336 1.00 73.75 96 GLY A N 1
ATOM 688 C CA . GLY A 1 96 ? 6.224 -2.994 -24.229 1.00 73.75 96 GLY A CA 1
ATOM 689 C C . GLY A 1 96 ? 5.303 -3.164 -25.442 1.00 73.75 96 GLY A C 1
ATOM 690 O O . GLY A 1 96 ? 5.780 -3.249 -26.575 1.00 73.75 96 GLY A O 1
ATOM 691 N N . VAL A 1 97 ? 3.983 -3.131 -25.227 1.00 79.38 97 VAL A N 1
ATOM 692 C CA . VAL A 1 97 ? 2.995 -3.176 -26.315 1.00 79.38 97 VAL A CA 1
ATOM 693 C C . VAL A 1 97 ? 3.133 -1.948 -27.215 1.00 79.38 97 VAL A C 1
ATOM 695 O O . VAL A 1 97 ? 3.240 -2.105 -28.431 1.00 79.38 97 VAL A O 1
ATOM 698 N N . ALA A 1 98 ? 3.211 -0.746 -26.636 1.00 77.62 98 ALA A N 1
ATOM 699 C CA . ALA A 1 98 ? 3.326 0.500 -27.392 1.00 77.62 98 ALA A CA 1
ATOM 700 C C . ALA A 1 98 ? 4.548 0.510 -28.327 1.00 77.62 98 ALA A C 1
ATOM 702 O O . ALA A 1 98 ? 4.420 0.874 -29.498 1.00 77.62 98 ALA A O 1
ATOM 703 N N . ILE A 1 99 ? 5.714 0.037 -27.873 1.00 73.94 99 ILE A N 1
ATOM 704 C CA . ILE A 1 99 ? 6.903 -0.067 -28.736 1.00 73.94 99 ILE A CA 1
ATOM 705 C C . ILE A 1 99 ? 6.703 -1.100 -29.832 1.00 73.94 99 ILE A C 1
ATOM 707 O O . ILE A 1 99 ? 6.950 -0.801 -30.998 1.00 73.94 99 ILE A O 1
ATOM 711 N N . SER A 1 100 ? 6.252 -2.306 -29.467 1.00 75.44 100 SER A N 1
ATOM 712 C CA . SER A 1 100 ? 6.085 -3.393 -30.436 1.00 75.44 100 SER A CA 1
ATOM 713 C C . SER A 1 100 ? 5.143 -2.992 -31.574 1.00 75.44 100 SER A C 1
ATOM 715 O O . SER A 1 100 ? 5.349 -3.392 -32.714 1.00 75.44 100 SER A O 1
ATOM 717 N N . SER A 1 101 ? 4.160 -2.132 -31.277 1.00 81.44 101 SER A N 1
ATOM 718 C CA . SER A 1 101 ? 3.230 -1.581 -32.261 1.00 81.44 101 SER A CA 1
ATOM 719 C C . SER A 1 101 ? 3.769 -0.395 -33.068 1.00 81.44 101 SER A C 1
ATOM 721 O O . SER A 1 101 ? 3.282 -0.154 -34.167 1.00 81.44 101 SER A O 1
ATOM 723 N N . SER A 1 102 ? 4.748 0.353 -32.547 1.00 80.44 102 SER A N 1
ATOM 724 C CA . SER A 1 102 ? 5.258 1.584 -33.177 1.00 80.44 102 SER A CA 1
ATOM 725 C C . SER A 1 102 ? 6.613 1.421 -33.870 1.00 80.44 102 SER A C 1
ATOM 727 O O . SER A 1 102 ? 7.057 2.351 -34.536 1.00 80.44 102 SER A O 1
ATOM 729 N N . GLY A 1 103 ? 7.281 0.269 -33.721 1.00 78.62 103 GLY A N 1
ATOM 730 C CA . GLY A 1 103 ? 8.641 0.060 -34.236 1.00 78.62 103 GLY A CA 1
ATOM 731 C C . GLY A 1 103 ? 9.678 0.996 -33.599 1.00 78.62 103 GLY A C 1
ATOM 732 O O . GLY A 1 103 ? 10.709 1.270 -34.206 1.00 78.62 103 GLY A O 1
ATOM 733 N N . GLY A 1 104 ? 9.371 1.538 -32.415 1.00 71.06 104 GLY A N 1
ATOM 734 C CA . GLY A 1 104 ? 10.150 2.590 -31.767 1.00 71.06 104 GLY A CA 1
ATOM 735 C C . GLY A 1 104 ? 11.506 2.127 -31.231 1.00 71.06 104 GLY A C 1
ATOM 736 O O . GLY A 1 104 ? 11.700 0.960 -30.893 1.00 71.06 104 GLY A O 1
ATOM 737 N N . ASP A 1 105 ? 12.434 3.080 -31.118 1.00 75.56 105 ASP A N 1
ATOM 738 C CA . ASP A 1 105 ? 13.774 2.862 -30.570 1.00 75.56 105 ASP A CA 1
ATOM 739 C C . ASP A 1 105 ? 13.703 2.459 -29.077 1.00 75.56 105 ASP A C 1
ATOM 741 O O . ASP A 1 105 ? 13.135 3.205 -28.265 1.00 75.56 105 ASP A O 1
ATOM 745 N N . PRO A 1 106 ? 14.280 1.310 -28.673 1.00 67.56 106 PRO A N 1
ATOM 746 C CA . PRO A 1 106 ? 14.319 0.877 -27.277 1.00 67.56 106 PRO A CA 1
ATOM 747 C C . PRO A 1 106 ? 15.025 1.868 -26.338 1.00 67.56 106 PRO A C 1
ATOM 749 O O . PRO A 1 106 ? 14.709 1.892 -25.149 1.00 67.56 106 PRO A O 1
ATOM 752 N N . ALA A 1 107 ? 15.920 2.732 -26.827 1.00 68.25 107 ALA A N 1
ATOM 753 C CA . ALA A 1 107 ? 16.546 3.759 -25.990 1.00 68.25 107 ALA A CA 1
ATOM 754 C C . ALA A 1 107 ? 15.551 4.855 -25.553 1.00 68.25 107 ALA A C 1
ATOM 756 O O . ALA A 1 107 ? 15.593 5.330 -24.414 1.00 68.25 107 ALA A O 1
ATOM 757 N N . ALA A 1 108 ? 14.593 5.212 -26.417 1.00 69.25 108 ALA A N 1
ATOM 758 C CA . ALA A 1 108 ? 13.536 6.173 -26.097 1.00 69.25 108 ALA A CA 1
ATOM 759 C C . ALA A 1 108 ? 12.533 5.619 -25.065 1.00 69.25 108 ALA A C 1
ATOM 761 O O . ALA A 1 108 ? 11.881 6.386 -24.347 1.00 69.25 108 ALA A O 1
ATOM 762 N N . LEU A 1 109 ? 12.451 4.290 -24.930 1.00 67.69 109 LEU A N 1
ATOM 763 C CA . LEU A 1 109 ? 11.594 3.624 -23.954 1.00 67.69 109 LEU A CA 1
ATOM 764 C C . LEU A 1 109 ? 11.975 3.963 -22.518 1.00 67.69 109 LEU A C 1
ATOM 766 O O . LEU A 1 109 ? 11.099 4.274 -21.718 1.00 67.69 109 LEU A O 1
ATOM 770 N N . GLY A 1 110 ? 13.263 3.898 -22.175 1.00 66.44 110 GLY A N 1
ATOM 771 C CA . GLY A 1 110 ? 13.717 4.141 -20.804 1.00 66.44 110 GLY A CA 1
ATOM 772 C C . GLY A 1 110 ? 13.358 5.553 -20.329 1.00 66.44 110 GLY A C 1
ATOM 773 O O . GLY A 1 110 ? 12.886 5.749 -19.204 1.00 66.44 110 GLY A O 1
ATOM 774 N N . ALA A 1 111 ? 13.485 6.537 -21.221 1.00 70.31 111 ALA A N 1
ATOM 775 C CA . ALA A 1 111 ? 13.072 7.915 -20.973 1.00 70.31 111 ALA A CA 1
ATOM 776 C C . ALA A 1 111 ? 11.541 8.049 -20.840 1.00 70.31 111 ALA A C 1
ATOM 778 O O . ALA A 1 111 ? 11.053 8.664 -19.893 1.00 70.31 111 ALA A O 1
ATOM 779 N N . ALA A 1 112 ? 10.765 7.421 -21.729 1.00 69.44 112 ALA A N 1
ATOM 780 C CA . ALA A 1 112 ? 9.303 7.450 -21.658 1.00 69.44 112 ALA A CA 1
ATOM 781 C C . ALA A 1 112 ? 8.761 6.734 -20.405 1.00 69.44 112 ALA A C 1
ATOM 783 O O . ALA A 1 112 ? 7.854 7.233 -19.735 1.00 69.44 112 ALA A O 1
ATOM 784 N N . MET A 1 113 ? 9.350 5.593 -20.038 1.00 71.50 113 MET A N 1
ATOM 785 C CA . MET A 1 113 ? 8.997 4.838 -18.838 1.00 71.50 113 MET A CA 1
ATOM 786 C C . MET A 1 113 ? 9.331 5.619 -17.575 1.00 71.50 113 MET A C 1
ATOM 788 O O . MET A 1 113 ? 8.464 5.748 -16.715 1.00 71.50 113 MET A O 1
ATOM 792 N N . SER A 1 114 ? 10.529 6.200 -17.474 1.00 71.69 114 SER A N 1
ATOM 793 C CA . SER A 1 114 ? 10.893 7.033 -16.320 1.00 71.69 114 SER A CA 1
ATOM 794 C C . SER A 1 114 ? 9.991 8.269 -16.188 1.00 71.69 114 SER A C 1
ATOM 796 O O . SER A 1 114 ? 9.534 8.572 -15.083 1.00 71.69 114 SER A O 1
ATOM 798 N N . GLY A 1 115 ? 9.633 8.917 -17.302 1.00 78.25 115 GLY A N 1
ATOM 799 C CA . GLY A 1 115 ? 8.661 10.013 -17.322 1.00 78.25 115 GLY A CA 1
ATOM 800 C C . GLY A 1 115 ? 7.265 9.579 -16.861 1.00 78.25 115 GLY A C 1
ATOM 801 O O . GLY A 1 115 ? 6.683 10.192 -15.965 1.00 78.25 115 GLY A O 1
ATOM 802 N N . SER A 1 116 ? 6.738 8.477 -17.404 1.00 77.31 116 SER A N 1
ATOM 803 C CA . SER A 1 116 ? 5.430 7.931 -17.007 1.00 77.31 116 SER A CA 1
ATOM 804 C C . SER A 1 116 ? 5.401 7.465 -15.545 1.00 77.31 116 SER A C 1
ATOM 806 O O . SER A 1 116 ? 4.396 7.626 -14.845 1.00 77.31 116 SER A O 1
ATOM 808 N N . TRP A 1 117 ? 6.529 6.958 -15.042 1.00 81.12 117 TRP A N 1
ATOM 809 C CA . TRP A 1 117 ? 6.688 6.575 -13.648 1.00 81.12 117 TRP A CA 1
ATOM 810 C C . TRP A 1 117 ? 6.524 7.781 -12.723 1.00 81.12 117 TRP A C 1
ATOM 812 O O . TRP A 1 117 ? 5.729 7.743 -11.782 1.00 81.12 117 TRP A O 1
ATOM 822 N N . ALA A 1 118 ? 7.215 8.878 -13.032 1.00 82.88 118 ALA A N 1
ATOM 823 C CA . ALA A 1 118 ? 7.147 10.108 -12.256 1.00 82.88 118 ALA A CA 1
ATOM 824 C C . ALA A 1 118 ? 5.765 10.784 -12.325 1.00 82.88 118 ALA A C 1
ATOM 826 O O . ALA A 1 118 ? 5.258 11.238 -11.301 1.00 82.88 118 ALA A O 1
ATOM 827 N N . VAL A 1 119 ? 5.144 10.835 -13.509 1.00 84.50 119 VAL A N 1
ATOM 828 C CA . VAL A 1 119 ? 3.901 11.596 -13.734 1.00 84.50 119 VAL A CA 1
ATOM 829 C C . VAL A 1 119 ? 2.648 10.825 -13.323 1.00 84.50 119 VAL A C 1
ATOM 831 O O . VAL A 1 119 ? 1.697 11.427 -12.834 1.00 84.50 119 VAL A O 1
ATOM 834 N N . VAL A 1 120 ? 2.621 9.504 -13.511 1.00 84.00 120 VAL A N 1
ATOM 835 C CA . VAL A 1 120 ? 1.409 8.694 -13.301 1.00 84.00 120 VAL A CA 1
ATOM 836 C C . VAL A 1 120 ? 1.569 7.771 -12.101 1.00 84.00 120 VAL A C 1
ATOM 838 O O . VAL A 1 120 ? 0.717 7.740 -11.213 1.00 84.00 120 VAL A O 1
ATOM 841 N N . THR A 1 121 ? 2.678 7.038 -12.036 1.00 85.31 121 THR A N 1
ATOM 842 C CA . THR A 1 121 ? 2.826 5.964 -11.040 1.00 85.31 121 THR A CA 1
ATOM 843 C C . THR A 1 121 ? 3.024 6.500 -9.649 1.00 85.31 121 THR A C 1
ATOM 845 O O . THR A 1 121 ? 2.356 6.054 -8.723 1.00 85.31 121 THR A O 1
ATOM 848 N N . MET A 1 122 ? 3.922 7.471 -9.504 1.00 88.31 122 MET A N 1
ATOM 849 C CA . MET A 1 122 ? 4.239 8.066 -8.214 1.00 88.31 122 MET A CA 1
ATOM 850 C C . MET A 1 122 ? 3.009 8.686 -7.542 1.00 88.31 122 MET A C 1
ATOM 852 O O . MET A 1 122 ? 2.760 8.350 -6.383 1.00 88.31 122 MET A O 1
ATOM 856 N N . PRO A 1 123 ? 2.176 9.500 -8.224 1.00 89.25 123 PRO A N 1
ATOM 857 C CA . PRO A 1 123 ? 0.939 10.007 -7.632 1.00 89.25 123 PRO A CA 1
ATOM 858 C C . PRO A 1 123 ? -0.034 8.898 -7.228 1.00 89.25 123 PRO A C 1
ATOM 860 O O . PRO A 1 123 ? -0.562 8.920 -6.115 1.00 89.25 123 PRO A O 1
ATOM 863 N N . VAL A 1 124 ? -0.248 7.900 -8.092 1.00 89.75 124 VAL A N 1
ATOM 864 C CA . VAL A 1 124 ? -1.158 6.782 -7.799 1.00 89.75 124 VAL A CA 1
ATOM 865 C C . VAL A 1 124 ? -0.651 5.973 -6.604 1.00 89.75 124 VAL A C 1
ATOM 867 O O . VAL A 1 124 ? -1.412 5.685 -5.678 1.00 89.75 124 VAL A O 1
ATOM 870 N N . LEU A 1 125 ? 0.644 5.662 -6.575 1.00 92.88 125 LEU A N 1
ATOM 871 C CA . LEU A 1 125 ? 1.291 4.947 -5.483 1.00 92.88 125 LEU A CA 1
ATOM 872 C C . LEU A 1 125 ? 1.222 5.748 -4.179 1.00 92.88 125 LEU A C 1
ATOM 874 O O . LEU A 1 125 ? 0.925 5.172 -3.133 1.00 92.88 125 LEU A O 1
ATOM 878 N N . ALA A 1 126 ? 1.424 7.065 -4.224 1.00 92.31 126 ALA A N 1
ATOM 879 C CA . ALA A 1 126 ? 1.300 7.939 -3.063 1.00 92.31 126 ALA A CA 1
ATOM 880 C C . ALA A 1 126 ? -0.130 7.941 -2.502 1.00 92.31 126 ALA A C 1
ATOM 882 O O . ALA A 1 126 ? -0.306 7.777 -1.293 1.00 92.31 126 ALA A O 1
ATOM 883 N N . VAL A 1 127 ? -1.153 8.045 -3.359 1.00 94.06 127 VAL A N 1
ATOM 884 C CA . VAL A 1 127 ? -2.567 7.989 -2.947 1.00 94.06 127 VAL A CA 1
ATOM 885 C C . VAL A 1 127 ? -2.907 6.626 -2.342 1.00 94.06 127 VAL A C 1
ATOM 887 O O . VAL A 1 127 ? -3.488 6.558 -1.258 1.00 94.06 127 VAL A O 1
ATOM 890 N N . LEU A 1 128 ? -2.513 5.526 -2.986 1.00 92.56 128 LEU A N 1
ATOM 891 C CA . LEU A 1 128 ? -2.768 4.179 -2.468 1.00 92.56 128 LEU A CA 1
ATOM 892 C C . LEU A 1 128 ? -2.041 3.936 -1.142 1.00 92.56 128 LEU A C 1
ATOM 894 O O . LEU A 1 128 ? -2.626 3.390 -0.206 1.00 92.56 128 LEU A O 1
ATOM 898 N N . THR A 1 129 ? -0.800 4.405 -1.024 1.00 93.81 129 THR A N 1
ATOM 899 C CA . THR A 1 129 ? -0.012 4.321 0.210 1.00 93.81 129 THR A CA 1
ATOM 900 C C . THR A 1 129 ? -0.648 5.149 1.324 1.00 93.81 129 THR A C 1
ATOM 902 O O . THR A 1 129 ? -0.755 4.665 2.450 1.00 93.81 129 THR A O 1
ATOM 905 N N . PHE A 1 130 ? -1.146 6.350 1.018 1.00 95.12 130 PHE A N 1
ATOM 906 C CA . PHE A 1 130 ? -1.911 7.175 1.953 1.00 95.12 130 PHE A CA 1
ATOM 907 C C . PHE A 1 130 ? -3.159 6.441 2.458 1.00 95.12 130 PHE A C 1
ATOM 909 O O . PHE A 1 130 ? -3.375 6.361 3.667 1.00 95.12 130 PHE A O 1
ATOM 916 N N . LEU A 1 131 ? -3.957 5.851 1.561 1.00 92.75 131 LEU A N 1
ATOM 917 C CA . LEU A 1 131 ? -5.172 5.116 1.927 1.00 92.75 131 LEU A CA 1
ATOM 918 C C . LEU A 1 131 ? -4.858 3.877 2.775 1.00 92.75 131 LEU A C 1
ATOM 920 O O . LEU A 1 131 ? -5.526 3.623 3.783 1.00 92.75 131 LEU A O 1
ATOM 924 N N . LEU A 1 132 ? -3.818 3.124 2.406 1.00 92.62 132 LEU A N 1
ATOM 925 C CA . LEU A 1 132 ? -3.331 1.979 3.175 1.00 92.62 132 LEU A CA 1
ATOM 926 C C . LEU A 1 132 ? -2.853 2.407 4.563 1.00 92.62 132 LEU A C 1
ATOM 928 O O . LEU A 1 132 ? -3.221 1.774 5.553 1.00 92.62 132 LEU A O 1
ATOM 932 N N . ALA A 1 133 ? -2.081 3.491 4.652 1.00 93.38 133 ALA A N 1
ATOM 933 C CA . ALA A 1 133 ? -1.560 4.017 5.906 1.00 93.38 133 ALA A CA 1
ATOM 934 C C . ALA A 1 133 ? -2.687 4.535 6.805 1.00 93.38 133 ALA A C 1
ATOM 936 O O . ALA A 1 133 ? -2.736 4.175 7.981 1.00 93.38 133 ALA A O 1
ATOM 937 N N . ALA A 1 134 ? -3.635 5.298 6.253 1.00 91.50 134 ALA A N 1
ATOM 938 C CA . ALA A 1 134 ? -4.813 5.775 6.969 1.00 91.50 134 ALA A CA 1
ATOM 939 C C . ALA A 1 134 ? -5.629 4.604 7.524 1.00 91.50 134 ALA A C 1
ATOM 941 O O . ALA A 1 134 ? -5.995 4.583 8.701 1.00 91.50 134 ALA A O 1
ATOM 942 N N . ARG A 1 135 ? -5.849 3.567 6.707 1.00 89.69 135 ARG A N 1
ATOM 943 C CA . ARG A 1 135 ? -6.584 2.378 7.136 1.00 89.69 135 ARG A CA 1
ATOM 944 C C . ARG A 1 135 ? -5.832 1.577 8.192 1.00 89.69 135 ARG A C 1
ATOM 946 O O . ARG A 1 135 ? -6.454 1.097 9.139 1.00 89.69 135 ARG A O 1
ATOM 953 N N . ALA A 1 136 ? -4.525 1.406 8.029 1.00 89.56 136 ALA A N 1
ATOM 954 C CA . ALA A 1 136 ? -3.689 0.657 8.952 1.00 89.56 136 ALA A CA 1
ATOM 955 C C . ALA A 1 136 ? -3.582 1.367 10.307 1.00 89.56 136 ALA A C 1
ATOM 957 O O . ALA A 1 136 ? -3.738 0.718 11.343 1.00 89.56 136 ALA A O 1
ATOM 958 N N . ALA A 1 137 ? -3.402 2.690 10.306 1.00 90.06 137 ALA A N 1
ATOM 959 C CA . ALA A 1 137 ? -3.233 3.509 11.502 1.00 90.06 137 ALA A CA 1
ATOM 960 C C . ALA A 1 137 ? -4.405 3.396 12.493 1.00 90.06 137 ALA A C 1
ATOM 962 O O . ALA A 1 137 ? -4.165 3.422 13.697 1.00 90.06 137 ALA A O 1
ATOM 963 N N . HIS A 1 138 ? -5.634 3.134 12.031 1.00 85.06 138 HIS A N 1
ATOM 964 C CA . HIS A 1 138 ? -6.776 2.869 12.920 1.00 85.06 138 HIS A CA 1
ATOM 965 C C . HIS A 1 138 ? -6.615 1.610 13.786 1.00 85.06 138 HIS A C 1
ATOM 967 O O . HIS A 1 138 ? -7.266 1.486 14.820 1.00 85.06 138 HIS A O 1
ATOM 973 N N . TYR A 1 139 ? -5.777 0.660 13.367 1.00 82.44 139 TYR A N 1
ATOM 974 C CA . TYR A 1 139 ? -5.522 -0.587 14.092 1.00 82.44 139 TYR A CA 1
ATOM 975 C C . TYR A 1 139 ? -4.231 -0.557 14.915 1.00 82.44 139 TYR A C 1
ATOM 977 O O . TYR A 1 139 ? -3.924 -1.543 15.588 1.00 82.44 139 TYR A O 1
ATOM 985 N N . LEU A 1 140 ? -3.456 0.527 14.838 1.00 83.50 140 LEU A N 1
ATOM 986 C CA . LEU A 1 140 ? -2.187 0.674 15.538 1.00 83.50 140 LEU A CA 1
ATOM 987 C C . LEU A 1 140 ? -2.336 1.581 16.772 1.00 83.50 140 LEU A C 1
ATOM 989 O O . LEU A 1 140 ? -3.060 2.573 16.727 1.00 83.50 140 LEU A O 1
ATOM 993 N N . PRO A 1 141 ? -1.626 1.282 17.877 1.00 71.50 141 PRO A N 1
ATOM 994 C CA . PRO A 1 141 ? -1.630 2.120 19.077 1.00 71.50 141 PRO A CA 1
ATOM 995 C C . PRO A 1 141 ? -0.875 3.448 18.851 1.00 71.50 141 PRO A C 1
ATOM 997 O O . PRO A 1 141 ? -0.381 3.718 17.756 1.00 71.50 141 PRO A O 1
ATOM 1000 N N . ARG A 1 142 ? -0.708 4.262 19.911 1.00 75.00 142 ARG A N 1
ATOM 1001 C CA . ARG A 1 142 ? -0.044 5.595 19.925 1.00 75.00 142 ARG A CA 1
ATOM 1002 C C . ARG A 1 142 ? 1.229 5.733 19.062 1.00 75.00 142 ARG A C 1
ATOM 1004 O O . ARG A 1 142 ? 1.520 6.834 18.608 1.00 75.00 142 ARG A O 1
ATOM 1011 N N . ARG A 1 143 ? 1.964 4.650 18.778 1.00 83.69 143 ARG A N 1
ATOM 1012 C CA . ARG A 1 143 ? 3.173 4.620 17.928 1.00 83.69 143 ARG A CA 1
ATOM 1013 C C . ARG A 1 143 ? 2.929 4.175 16.470 1.00 83.69 143 ARG A C 1
ATOM 1015 O O . ARG A 1 143 ? 3.815 3.584 15.864 1.00 83.69 143 ARG A O 1
ATOM 1022 N N . ALA A 1 144 ? 1.750 4.441 15.900 1.00 86.69 144 ALA A N 1
ATOM 1023 C CA . ALA A 1 144 ? 1.397 4.034 14.532 1.00 86.69 144 ALA A CA 1
ATOM 1024 C C . ALA A 1 144 ? 2.420 4.457 13.462 1.00 86.69 144 ALA A C 1
ATOM 1026 O O . ALA A 1 144 ? 2.790 3.637 12.627 1.00 86.69 144 ALA A O 1
ATOM 1027 N N . ALA A 1 145 ? 2.927 5.694 13.532 1.00 91.12 145 ALA A N 1
ATOM 1028 C CA . ALA A 1 145 ? 3.905 6.208 12.573 1.00 91.12 145 ALA A CA 1
ATOM 1029 C C . ALA A 1 145 ? 5.178 5.350 12.521 1.00 91.12 145 ALA A C 1
ATOM 1031 O O . ALA A 1 145 ? 5.566 4.912 11.447 1.00 91.12 145 ALA A O 1
ATOM 1032 N N . GLY A 1 146 ? 5.779 5.031 13.673 1.00 90.25 146 GLY A N 1
ATOM 1033 C CA . GLY A 1 146 ? 7.014 4.242 13.716 1.00 90.25 146 GLY A CA 1
ATOM 1034 C C . GLY A 1 146 ? 6.852 2.844 13.114 1.00 90.25 146 GLY A C 1
ATOM 1035 O O . GLY A 1 146 ? 7.709 2.391 12.367 1.00 90.25 146 GLY A O 1
ATOM 1036 N N . TRP A 1 147 ? 5.721 2.183 13.368 1.00 93.19 147 TRP A N 1
ATOM 1037 C CA . TRP A 1 147 ? 5.442 0.866 12.788 1.00 93.19 147 TRP A CA 1
ATOM 1038 C C . TRP A 1 147 ? 5.191 0.917 11.279 1.00 93.19 147 TRP A C 1
ATOM 1040 O O . TRP A 1 147 ? 5.647 0.030 10.566 1.00 93.19 147 TRP A O 1
ATOM 1050 N N . LEU A 1 148 ? 4.478 1.928 10.776 1.00 92.94 148 LEU A N 1
ATOM 1051 C CA . LEU A 1 148 ? 4.243 2.053 9.335 1.00 92.94 148 LEU A CA 1
ATOM 1052 C C . LEU A 1 148 ? 5.514 2.455 8.584 1.00 92.94 148 LEU A C 1
ATOM 1054 O O . LEU A 1 148 ? 5.765 1.916 7.512 1.00 92.94 148 LEU A O 1
ATOM 1058 N N . LEU A 1 149 ? 6.353 3.312 9.174 1.00 93.56 149 LEU A N 1
ATOM 1059 C CA . LEU A 1 149 ? 7.680 3.627 8.640 1.00 93.56 149 LEU A CA 1
ATOM 1060 C C . LEU A 1 149 ? 8.592 2.397 8.635 1.00 93.56 149 LEU A C 1
ATOM 1062 O O . LEU A 1 149 ? 9.296 2.173 7.658 1.00 93.56 149 LEU A O 1
ATOM 1066 N N . LEU A 1 150 ? 8.530 1.555 9.672 1.00 91.44 150 LEU A N 1
ATOM 1067 C CA . LEU A 1 150 ? 9.239 0.274 9.684 1.00 91.44 150 LEU A CA 1
ATOM 1068 C C . LEU A 1 150 ? 8.740 -0.658 8.569 1.00 91.44 150 LEU A C 1
ATOM 1070 O O . LEU A 1 150 ? 9.542 -1.307 7.905 1.00 91.44 150 LEU A O 1
ATOM 1074 N N . GLY A 1 151 ? 7.426 -0.701 8.330 1.00 90.31 151 GLY A N 1
ATOM 1075 C CA . GLY A 1 151 ? 6.843 -1.439 7.208 1.00 90.31 151 GLY A CA 1
ATOM 1076 C C . GLY A 1 151 ? 7.305 -0.909 5.848 1.00 90.31 151 GLY A C 1
ATOM 1077 O O . GLY A 1 151 ? 7.632 -1.694 4.961 1.00 90.31 151 GLY A O 1
ATOM 1078 N N . LEU A 1 152 ? 7.397 0.414 5.697 1.00 93.25 152 LEU A N 1
ATOM 1079 C CA . LEU A 1 152 ? 7.913 1.055 4.487 1.00 93.25 152 LEU A CA 1
ATOM 1080 C C . LEU A 1 152 ? 9.404 0.744 4.274 1.00 93.25 152 LEU A C 1
ATOM 1082 O O . LEU A 1 152 ? 9.801 0.370 3.174 1.00 93.25 152 LEU A O 1
ATOM 1086 N N . ALA A 1 153 ? 10.216 0.809 5.332 1.00 90.75 153 ALA A N 1
ATOM 1087 C CA . ALA A 1 153 ? 11.624 0.416 5.289 1.00 90.75 153 ALA A CA 1
ATOM 1088 C C . ALA A 1 153 ? 11.788 -1.063 4.900 1.00 90.75 153 ALA A C 1
ATOM 1090 O O . ALA A 1 153 ? 12.634 -1.396 4.075 1.00 90.75 153 ALA A O 1
ATOM 1091 N N . PHE A 1 154 ? 10.933 -1.944 5.429 1.00 88.62 154 PHE A N 1
ATOM 1092 C CA . PHE A 1 154 ? 10.904 -3.357 5.052 1.00 88.62 154 PHE A CA 1
ATOM 1093 C C . PHE A 1 154 ? 10.535 -3.564 3.573 1.00 88.62 154 PHE A C 1
ATOM 1095 O O . PHE A 1 154 ? 11.160 -4.379 2.899 1.00 88.62 154 PHE A O 1
ATOM 1102 N N . SER A 1 155 ? 9.580 -2.793 3.040 1.00 89.38 155 SER A N 1
ATOM 1103 C CA . SER A 1 155 ? 9.271 -2.781 1.601 1.00 89.38 155 SER A CA 1
ATOM 1104 C C . SER A 1 155 ? 10.492 -2.381 0.767 1.00 89.38 155 SER A C 1
ATOM 1106 O O . SER A 1 155 ? 10.793 -3.026 -0.234 1.00 89.38 155 SER A O 1
ATOM 1108 N N . GLY A 1 156 ? 11.213 -1.340 1.193 1.00 85.81 156 GLY A N 1
ATOM 1109 C CA . GLY A 1 156 ? 12.450 -0.894 0.552 1.00 85.81 156 GLY A CA 1
ATOM 1110 C C . GLY A 1 156 ? 13.543 -1.960 0.556 1.00 85.81 156 GLY A C 1
ATOM 1111 O O . GLY A 1 156 ? 14.158 -2.214 -0.476 1.00 85.81 156 GLY A O 1
ATOM 1112 N N . LEU A 1 157 ? 13.733 -2.632 1.694 1.00 87.75 157 LEU A N 1
ATOM 1113 C CA . LEU A 1 157 ? 14.689 -3.730 1.837 1.00 87.75 157 LEU A CA 1
ATOM 1114 C C . LEU A 1 157 ? 14.365 -4.881 0.877 1.00 87.75 157 LEU A C 1
ATOM 1116 O O . LEU A 1 157 ? 15.238 -5.323 0.137 1.00 87.75 157 LEU A O 1
ATOM 1120 N N . LEU A 1 158 ? 13.105 -5.330 0.846 1.00 84.69 158 LEU A N 1
ATOM 1121 C CA . LEU A 1 158 ? 12.658 -6.385 -0.067 1.00 84.69 158 LEU A CA 1
ATOM 1122 C C . LEU A 1 158 ? 12.882 -5.998 -1.531 1.00 84.69 158 LEU A C 1
ATOM 1124 O O . LEU A 1 158 ? 13.356 -6.817 -2.315 1.00 84.69 158 LEU A O 1
ATOM 1128 N N . ARG A 1 159 ? 12.590 -4.745 -1.893 1.00 84.44 159 ARG A N 1
ATOM 1129 C CA . ARG A 1 159 ? 12.849 -4.222 -3.239 1.00 84.44 159 ARG A CA 1
ATOM 1130 C C . ARG A 1 159 ? 14.342 -4.256 -3.572 1.00 84.44 159 ARG A C 1
ATOM 1132 O O . ARG A 1 159 ? 14.708 -4.706 -4.653 1.00 84.44 159 ARG A O 1
ATOM 1139 N N . GLY A 1 160 ? 15.192 -3.849 -2.631 1.00 79.50 160 GLY A N 1
ATOM 1140 C CA . GLY A 1 160 ? 16.647 -3.937 -2.754 1.00 79.50 160 GLY A CA 1
ATOM 1141 C C . GLY A 1 160 ? 17.134 -5.372 -2.963 1.00 79.50 160 GLY A C 1
ATOM 1142 O O . GLY A 1 160 ? 17.949 -5.608 -3.848 1.00 79.50 160 GLY A O 1
ATOM 1143 N N . CYS A 1 161 ? 16.585 -6.344 -2.226 1.00 80.69 161 CYS A N 1
ATOM 1144 C CA . CYS A 1 161 ? 16.894 -7.763 -2.424 1.00 80.69 161 CYS A CA 1
ATOM 1145 C C . CYS A 1 161 ? 16.506 -8.248 -3.827 1.00 80.69 161 CYS A C 1
ATOM 1147 O O . CYS A 1 161 ? 17.299 -8.927 -4.472 1.00 80.69 161 CYS A O 1
ATOM 1149 N N . VAL A 1 162 ? 15.317 -7.882 -4.318 1.00 80.62 162 VAL A N 1
ATOM 1150 C CA . VAL A 1 162 ? 14.872 -8.243 -5.675 1.00 80.62 162 VAL A CA 1
ATOM 1151 C C . VAL A 1 162 ? 15.821 -7.672 -6.729 1.00 80.62 162 VAL A C 1
ATOM 1153 O O . VAL A 1 162 ? 16.215 -8.388 -7.645 1.00 80.62 162 VAL A O 1
ATOM 1156 N N . ILE A 1 163 ? 16.238 -6.414 -6.576 1.00 78.25 163 ILE A N 1
ATOM 1157 C CA . ILE A 1 163 ? 17.173 -5.763 -7.503 1.00 78.25 163 ILE A CA 1
ATOM 1158 C C . ILE A 1 163 ? 18.560 -6.409 -7.437 1.00 78.25 163 ILE A C 1
ATOM 1160 O O . ILE A 1 163 ? 19.158 -6.670 -8.477 1.00 78.25 163 ILE A O 1
ATOM 1164 N N . ALA A 1 164 ? 19.056 -6.741 -6.243 1.00 76.69 164 ALA A N 1
ATOM 1165 C CA . ALA A 1 164 ? 20.326 -7.446 -6.088 1.00 76.69 164 ALA A CA 1
ATOM 1166 C C . ALA A 1 164 ? 20.298 -8.812 -6.798 1.00 76.69 164 ALA A C 1
ATOM 1168 O O . ALA A 1 164 ? 21.210 -9.137 -7.557 1.00 76.69 164 ALA A O 1
ATOM 1169 N N . VAL A 1 165 ? 19.217 -9.581 -6.646 1.00 76.75 165 VAL A N 1
ATOM 1170 C CA . VAL A 1 165 ? 19.043 -10.856 -7.363 1.00 76.75 165 VAL A CA 1
ATOM 1171 C C . VAL A 1 165 ? 18.967 -10.634 -8.878 1.00 76.75 165 VAL A C 1
ATOM 1173 O O . VAL A 1 165 ? 19.623 -11.350 -9.635 1.00 76.75 165 VAL A O 1
ATOM 1176 N N . ALA A 1 166 ? 18.230 -9.619 -9.336 1.00 73.06 166 ALA A N 1
ATOM 1177 C CA . ALA A 1 166 ? 18.142 -9.271 -10.755 1.00 73.06 166 ALA A CA 1
ATOM 1178 C C . ALA A 1 166 ? 19.506 -8.867 -11.348 1.00 73.06 166 ALA A C 1
ATOM 1180 O O . ALA A 1 166 ? 19.805 -9.213 -12.489 1.00 73.06 166 ALA A O 1
ATOM 1181 N N . SER A 1 167 ? 20.355 -8.181 -10.572 1.00 71.50 167 SER A N 1
ATOM 1182 C CA . SER A 1 167 ? 21.711 -7.815 -11.007 1.00 71.50 167 SER A CA 1
ATOM 1183 C C . SER A 1 167 ? 22.636 -9.019 -11.151 1.00 71.50 167 SER A C 1
ATOM 1185 O O . SER A 1 167 ? 23.359 -9.111 -12.134 1.00 71.50 167 SER A O 1
ATOM 1187 N N . VAL A 1 168 ? 22.570 -9.981 -10.226 1.00 75.56 168 VAL A N 1
ATOM 1188 C CA . VAL A 1 168 ? 23.419 -11.184 -10.273 1.00 75.56 168 VAL A CA 1
ATOM 1189 C C . VAL A 1 168 ? 22.976 -12.142 -11.383 1.00 75.56 168 VAL A C 1
ATOM 1191 O O . VAL A 1 168 ? 23.792 -12.865 -11.941 1.00 75.56 168 VAL A O 1
ATOM 1194 N N . THR A 1 169 ? 21.688 -12.138 -11.732 1.00 74.62 169 THR A N 1
ATOM 1195 C CA . THR A 1 169 ? 21.121 -13.002 -12.781 1.00 74.62 169 THR A CA 1
ATOM 1196 C C . THR A 1 169 ? 21.230 -12.421 -14.196 1.00 74.62 169 THR A C 1
ATOM 1198 O O . THR A 1 169 ? 20.726 -13.033 -15.133 1.00 74.62 169 THR A O 1
ATOM 1201 N N . GLY A 1 170 ? 21.867 -11.256 -14.374 1.00 67.06 170 GLY A N 1
ATOM 1202 C CA . GLY A 1 170 ? 22.047 -10.618 -15.686 1.00 67.06 170 GLY A CA 1
ATOM 1203 C C . GLY A 1 170 ? 20.774 -9.999 -16.279 1.00 67.06 170 GLY A C 1
ATOM 1204 O O . GLY A 1 170 ? 20.789 -9.508 -17.402 1.00 67.06 170 GLY A O 1
ATOM 1205 N N . MET A 1 171 ? 19.660 -9.964 -15.538 1.00 62.50 171 MET A N 1
ATOM 1206 C CA . MET A 1 171 ? 18.409 -9.352 -16.019 1.00 62.50 171 MET A CA 1
ATOM 1207 C C . MET A 1 171 ? 18.472 -7.821 -16.070 1.00 62.50 171 MET A C 1
ATOM 1209 O O . MET A 1 171 ? 17.644 -7.190 -16.725 1.00 62.50 171 MET A O 1
ATOM 1213 N N . MET A 1 172 ? 19.433 -7.210 -15.372 1.00 59.38 172 MET A N 1
ATOM 1214 C CA . MET A 1 172 ? 19.589 -5.752 -15.323 1.00 59.38 172 MET A CA 1
ATOM 1215 C C . MET A 1 172 ? 20.259 -5.159 -16.568 1.00 59.38 172 MET A C 1
ATOM 1217 O O . MET A 1 172 ? 20.057 -3.972 -16.828 1.00 59.38 172 MET A O 1
ATOM 1221 N N . ASP A 1 173 ? 20.967 -5.965 -17.369 1.00 57.94 173 ASP A N 1
ATOM 1222 C CA . ASP A 1 173 ? 21.615 -5.503 -18.608 1.00 57.94 173 ASP A CA 1
ATOM 1223 C C . ASP A 1 173 ? 20.598 -4.959 -19.625 1.00 57.94 173 ASP A C 1
ATOM 1225 O O . ASP A 1 173 ? 20.914 -4.082 -20.425 1.00 57.94 173 ASP A O 1
ATOM 1229 N N . VAL A 1 174 ? 19.335 -5.390 -19.522 1.00 52.94 174 VAL A N 1
ATOM 1230 C CA . VAL A 1 174 ? 18.213 -4.926 -20.353 1.00 52.94 174 VAL A CA 1
ATOM 1231 C C . VAL A 1 174 ? 17.891 -3.439 -20.139 1.00 52.94 174 VAL A C 1
ATOM 1233 O O . VAL A 1 174 ? 17.359 -2.795 -21.039 1.00 52.94 174 VAL A O 1
ATOM 1236 N N . PHE A 1 175 ? 18.211 -2.869 -18.971 1.00 55.16 175 PHE A N 1
ATOM 1237 C CA . PHE A 1 175 ? 17.849 -1.488 -18.627 1.00 55.16 175 PHE A CA 1
ATOM 1238 C C . PHE A 1 175 ? 19.020 -0.497 -18.658 1.00 55.16 175 PHE A C 1
ATOM 1240 O O . PHE A 1 175 ? 18.786 0.688 -18.428 1.00 55.16 175 PHE A O 1
ATOM 1247 N N . ALA A 1 176 ? 20.252 -0.950 -18.929 1.00 58.41 176 ALA A N 1
ATOM 1248 C CA . ALA A 1 176 ? 21.457 -0.114 -19.054 1.00 58.41 176 ALA A CA 1
ATOM 1249 C C . ALA A 1 176 ? 21.646 0.944 -17.934 1.00 58.41 176 ALA A C 1
ATOM 1251 O O . ALA A 1 176 ? 22.252 1.994 -18.148 1.00 58.41 176 ALA A O 1
ATOM 1252 N N . MET A 1 177 ? 21.120 0.687 -16.731 1.00 65.56 177 MET A N 1
ATOM 1253 C CA . MET A 1 177 ? 21.206 1.589 -15.580 1.00 65.56 177 MET A CA 1
ATOM 1254 C C . MET A 1 177 ? 22.212 1.062 -14.565 1.00 65.56 177 MET A C 1
ATOM 1256 O O . MET A 1 177 ? 22.233 -0.128 -14.248 1.00 65.56 177 MET A O 1
ATOM 1260 N N . SER A 1 178 ? 23.020 1.959 -14.001 1.00 72.88 178 SER A N 1
ATOM 1261 C CA . SER A 1 178 ? 23.983 1.577 -12.969 1.00 72.88 178 SER A CA 1
ATOM 1262 C C . SER A 1 178 ? 23.268 1.155 -11.678 1.00 72.88 178 SER A C 1
ATOM 1264 O O . SER A 1 178 ? 22.215 1.689 -11.323 1.00 72.88 178 SER A O 1
ATOM 1266 N N . ALA A 1 179 ? 23.858 0.228 -10.917 1.00 71.31 179 ALA A N 1
ATOM 1267 C CA . ALA A 1 179 ? 23.321 -0.192 -9.615 1.00 71.31 179 ALA A CA 1
ATOM 1268 C C . ALA A 1 179 ? 23.099 0.998 -8.655 1.00 71.31 179 ALA A C 1
ATOM 1270 O O . ALA A 1 179 ? 22.166 1.001 -7.851 1.00 71.31 179 ALA A O 1
ATOM 1271 N N . LEU A 1 180 ? 23.923 2.045 -8.783 1.00 75.31 180 LEU A N 1
ATOM 1272 C CA . LEU A 1 180 ? 23.802 3.283 -8.017 1.00 75.31 180 LEU A CA 1
ATOM 1273 C C . LEU A 1 180 ? 22.523 4.063 -8.366 1.00 75.31 180 LEU A C 1
ATOM 1275 O O . LEU A 1 180 ? 21.870 4.590 -7.467 1.00 75.31 180 LEU A O 1
ATOM 1279 N N . GLN A 1 181 ? 22.131 4.107 -9.643 1.00 79.25 181 GLN A N 1
ATOM 1280 C CA . GLN A 1 181 ? 20.883 4.747 -10.078 1.00 79.25 181 GLN A CA 1
ATOM 1281 C C . GLN A 1 181 ? 19.657 4.010 -9.533 1.00 79.25 181 GLN A C 1
ATOM 1283 O O . GLN A 1 181 ? 18.720 4.651 -9.059 1.00 79.25 181 GLN A O 1
ATOM 1288 N N . TRP A 1 182 ? 19.690 2.676 -9.515 1.00 80.00 182 TRP A N 1
ATOM 1289 C CA . TRP A 1 182 ? 18.628 1.868 -8.913 1.00 80.00 182 TRP A CA 1
ATOM 1290 C C . TRP A 1 182 ? 18.492 2.113 -7.411 1.00 80.00 182 TRP A C 1
ATOM 1292 O O . TRP A 1 182 ? 17.389 2.365 -6.925 1.00 80.00 182 TRP A O 1
ATOM 1302 N N . LEU A 1 183 ? 19.608 2.100 -6.676 1.00 79.69 183 LEU A N 1
ATOM 1303 C CA . LEU A 1 183 ? 19.616 2.418 -5.247 1.00 79.69 183 LEU A CA 1
ATOM 1304 C C . LEU A 1 183 ? 19.093 3.836 -4.987 1.00 79.69 183 LEU A C 1
ATOM 1306 O O . LEU A 1 183 ? 18.246 4.023 -4.112 1.00 79.69 183 LEU A O 1
ATOM 1310 N N . GLY A 1 184 ? 19.531 4.814 -5.784 1.00 85.00 184 GLY A N 1
ATOM 1311 C CA . GLY A 1 184 ? 19.022 6.183 -5.736 1.00 85.00 184 GLY A CA 1
ATOM 1312 C C . GLY A 1 184 ? 17.509 6.247 -5.958 1.00 85.00 184 GLY A C 1
ATOM 1313 O O . GLY A 1 184 ? 16.805 6.889 -5.181 1.00 85.00 184 GLY A O 1
ATOM 1314 N N . GLY A 1 185 ? 16.991 5.515 -6.948 1.00 84.88 185 GLY A N 1
ATOM 1315 C CA . GLY A 1 185 ? 15.559 5.419 -7.235 1.00 84.88 185 GLY A CA 1
ATOM 1316 C C . GLY A 1 185 ? 14.744 4.844 -6.074 1.00 84.88 185 GLY A C 1
ATOM 1317 O O . GLY A 1 185 ? 13.701 5.399 -5.728 1.00 84.88 185 GLY A O 1
ATOM 1318 N N . ILE A 1 186 ? 15.237 3.788 -5.413 1.00 86.94 186 ILE A N 1
ATOM 1319 C CA . ILE A 1 186 ? 14.589 3.216 -4.219 1.00 86.94 186 ILE A CA 1
ATOM 1320 C C . ILE A 1 186 ? 14.554 4.244 -3.088 1.00 86.94 186 ILE A C 1
ATOM 1322 O O . ILE A 1 186 ? 13.511 4.435 -2.467 1.00 86.94 186 ILE A O 1
ATOM 1326 N N . VAL A 1 187 ? 15.678 4.911 -2.812 1.00 88.50 187 VAL A N 1
ATOM 1327 C CA . VAL A 1 187 ? 15.762 5.903 -1.731 1.00 88.50 187 VAL A CA 1
ATOM 1328 C C . VAL A 1 187 ? 14.815 7.070 -2.001 1.00 88.50 187 VAL A C 1
ATOM 1330 O O . VAL A 1 187 ? 14.031 7.425 -1.122 1.00 88.50 187 VAL A O 1
ATOM 1333 N N . ILE A 1 188 ? 14.825 7.617 -3.220 1.00 89.06 188 ILE A N 1
ATOM 1334 C CA . ILE A 1 188 ? 13.923 8.699 -3.633 1.00 89.06 188 ILE A CA 1
ATOM 1335 C C . ILE A 1 188 ? 12.463 8.263 -3.474 1.00 89.06 188 ILE A C 1
ATOM 1337 O O . ILE A 1 188 ? 11.677 8.979 -2.856 1.00 89.06 188 ILE A O 1
ATOM 1341 N N . MET A 1 189 ? 12.105 7.070 -3.958 1.00 90.25 189 MET A N 1
ATOM 1342 C CA . MET A 1 189 ? 10.756 6.523 -3.805 1.00 90.25 189 MET A CA 1
ATOM 1343 C C . MET A 1 189 ? 10.356 6.422 -2.331 1.00 90.25 189 MET A C 1
ATOM 1345 O O . MET A 1 189 ? 9.283 6.883 -1.953 1.00 90.25 189 MET A O 1
ATOM 1349 N N . LEU A 1 190 ? 11.205 5.844 -1.477 1.00 91.75 190 LEU A N 1
ATOM 1350 C CA . LEU A 1 190 ? 10.898 5.689 -0.055 1.00 91.75 190 LEU A CA 1
ATOM 1351 C C . LEU A 1 190 ? 10.679 7.041 0.618 1.00 91.75 190 LEU A C 1
ATOM 1353 O O . LEU A 1 190 ? 9.693 7.197 1.335 1.00 91.75 190 LEU A O 1
ATOM 1357 N N . VAL A 1 191 ? 11.548 8.020 0.356 1.00 92.56 191 VAL A N 1
ATOM 1358 C CA . VAL A 1 191 ? 11.416 9.383 0.891 1.00 92.56 191 VAL A CA 1
ATOM 1359 C C . VAL A 1 191 ? 10.099 10.017 0.440 1.00 92.56 191 VAL A C 1
ATOM 1361 O O . VAL A 1 191 ? 9.371 10.562 1.272 1.00 92.56 191 VAL A O 1
ATOM 1364 N N . LEU A 1 192 ? 9.739 9.882 -0.839 1.00 93.00 192 LEU A N 1
ATOM 1365 C CA . LEU A 1 192 ? 8.468 10.384 -1.366 1.00 93.00 192 LEU A CA 1
ATOM 1366 C C . LEU A 1 192 ? 7.256 9.709 -0.710 1.00 93.00 192 LEU A C 1
ATOM 1368 O O . LEU A 1 192 ? 6.246 10.369 -0.476 1.00 93.00 192 LEU A O 1
ATOM 1372 N N . LEU A 1 193 ? 7.356 8.425 -0.355 1.00 93.69 193 LEU A N 1
ATOM 1373 C CA . LEU A 1 193 ? 6.280 7.681 0.303 1.00 93.69 193 LEU A CA 1
ATOM 1374 C C . LEU A 1 193 ? 6.169 7.941 1.813 1.00 93.69 193 LEU A C 1
ATOM 1376 O O . LEU A 1 193 ? 5.118 7.672 2.397 1.00 93.69 193 LEU A O 1
ATOM 1380 N N . VAL A 1 194 ? 7.182 8.519 2.465 1.00 95.94 194 VAL A N 1
ATOM 1381 C CA . VAL A 1 194 ? 7.088 8.903 3.886 1.00 95.94 194 VAL A CA 1
ATOM 1382 C C . VAL A 1 194 ? 5.975 9.932 4.104 1.00 95.94 194 VAL A C 1
ATOM 1384 O O . VAL A 1 194 ? 5.192 9.801 5.046 1.00 95.94 194 VAL A O 1
ATOM 1387 N N . VAL A 1 195 ? 5.860 10.925 3.219 1.00 95.75 195 VAL A N 1
ATOM 1388 C CA . VAL A 1 195 ? 4.856 11.997 3.317 1.00 95.75 195 VAL A CA 1
ATOM 1389 C C . VAL A 1 195 ? 3.414 11.457 3.324 1.00 95.75 195 VAL A C 1
ATOM 1391 O O . VAL A 1 195 ? 2.702 11.725 4.298 1.00 95.75 195 VAL A O 1
ATOM 1394 N N . PRO A 1 196 ? 2.952 10.663 2.333 1.00 94.81 196 PRO A N 1
ATOM 1395 C CA . PRO A 1 196 ? 1.603 10.101 2.343 1.00 94.81 196 PRO A CA 1
ATOM 1396 C C . PRO A 1 196 ? 1.369 9.141 3.516 1.00 94.81 196 PRO A C 1
ATOM 1398 O O . PRO A 1 196 ? 0.257 9.094 4.043 1.00 94.81 196 PRO A O 1
ATOM 1401 N N . VAL A 1 197 ? 2.395 8.421 3.992 1.00 96.38 197 VAL A N 1
ATOM 1402 C CA . VAL A 1 197 ? 2.275 7.585 5.201 1.00 96.38 197 VAL A CA 1
ATOM 1403 C C . VAL A 1 197 ? 1.986 8.437 6.434 1.00 96.38 197 VAL A C 1
ATOM 1405 O O . VAL A 1 197 ? 1.041 8.154 7.175 1.00 96.38 197 VAL A O 1
ATOM 1408 N N . LEU A 1 198 ? 2.769 9.494 6.658 1.00 96.19 198 LEU A N 1
ATOM 1409 C CA . LEU A 1 198 ? 2.583 10.392 7.798 1.00 96.19 198 LEU A CA 1
ATOM 1410 C C . LEU A 1 198 ? 1.248 11.138 7.716 1.00 96.19 198 LEU A C 1
ATOM 1412 O O . LEU A 1 198 ? 0.540 11.225 8.723 1.00 96.19 198 LEU A O 1
ATOM 1416 N N . ALA A 1 199 ? 0.863 11.599 6.523 1.00 94.56 199 ALA A N 1
ATOM 1417 C CA . ALA A 1 199 ? -0.439 12.209 6.282 1.00 94.56 199 ALA A CA 1
ATOM 1418 C C . ALA A 1 199 ? -1.582 11.231 6.601 1.00 94.56 199 ALA A C 1
ATOM 1420 O O . ALA A 1 199 ? -2.518 11.591 7.316 1.00 94.56 199 ALA A O 1
ATOM 1421 N N . GLY A 1 200 ? -1.482 9.972 6.162 1.00 93.69 200 GLY A N 1
ATOM 1422 C CA . GLY A 1 200 ? -2.468 8.933 6.460 1.00 93.69 200 GLY A CA 1
ATOM 1423 C C . GLY A 1 200 ? -2.603 8.673 7.962 1.00 93.69 200 GLY A C 1
ATOM 1424 O O . GLY A 1 200 ? -3.714 8.613 8.492 1.00 93.69 200 GLY A O 1
ATOM 1425 N N . VAL A 1 201 ? -1.480 8.605 8.686 1.00 94.50 201 VAL A N 1
ATOM 1426 C CA . VAL A 1 201 ? -1.476 8.476 10.155 1.00 94.50 201 VAL A CA 1
ATOM 1427 C C . VAL A 1 201 ? -2.143 9.673 10.823 1.00 94.50 201 VAL A C 1
ATOM 1429 O O . VAL A 1 201 ? -2.929 9.499 11.755 1.00 94.50 201 VAL A O 1
ATOM 1432 N N . TRP A 1 202 ? -1.837 10.884 10.369 1.00 94.75 202 TRP A N 1
ATOM 1433 C CA . TRP A 1 202 ? -2.397 12.108 10.929 1.00 94.75 202 TRP A CA 1
ATOM 1434 C C . TRP A 1 202 ? -3.914 12.198 10.720 1.00 94.75 202 TRP A C 1
ATOM 1436 O O . TRP A 1 202 ? -4.648 12.444 11.680 1.00 94.75 202 TRP A O 1
ATOM 1446 N N . VAL A 1 203 ? -4.402 11.901 9.509 1.00 93.31 203 VAL A N 1
ATOM 1447 C CA . VAL A 1 203 ? -5.843 11.842 9.206 1.00 93.31 203 VAL A CA 1
ATOM 1448 C C . VAL A 1 203 ? -6.534 10.767 10.047 1.00 93.31 203 VAL A C 1
ATOM 1450 O O . VAL A 1 203 ? -7.594 11.011 10.628 1.00 93.31 203 VAL A O 1
ATOM 1453 N N . SER A 1 204 ? -5.915 9.592 10.176 1.00 90.25 204 SER A N 1
ATOM 1454 C CA . SER A 1 204 ? -6.459 8.494 10.979 1.00 90.25 204 SER A CA 1
ATOM 1455 C C . SER A 1 204 ? -6.570 8.852 12.461 1.00 90.25 204 SER A C 1
ATOM 1457 O O . SER A 1 204 ? -7.549 8.488 13.109 1.00 90.25 204 SER A O 1
ATOM 1459 N N . ARG A 1 205 ? -5.613 9.620 13.001 1.00 89.38 205 ARG A N 1
ATOM 1460 C CA . ARG A 1 205 ? -5.672 10.120 14.383 1.00 89.38 205 ARG A CA 1
ATOM 1461 C C . ARG A 1 205 ? -6.828 11.090 14.594 1.00 89.38 205 ARG A C 1
ATOM 1463 O O . ARG A 1 205 ? -7.525 10.965 15.591 1.00 89.38 205 ARG A O 1
ATOM 1470 N N . ARG A 1 206 ? -7.063 12.009 13.653 1.00 89.81 206 ARG A N 1
ATOM 1471 C CA . ARG A 1 206 ? -8.188 12.961 13.731 1.00 89.81 206 ARG A CA 1
ATOM 1472 C C . ARG A 1 206 ? -9.554 12.282 13.656 1.00 89.81 206 ARG A C 1
ATOM 1474 O O . ARG A 1 206 ? -10.518 12.781 14.215 1.00 89.81 206 ARG A O 1
ATOM 1481 N N . THR A 1 207 ? -9.634 11.146 12.971 1.00 88.75 207 THR A N 1
ATOM 1482 C CA . THR A 1 207 ? -10.882 10.398 12.755 1.00 88.75 207 THR A CA 1
ATOM 1483 C C . THR A 1 207 ? -11.006 9.168 13.658 1.00 88.75 207 THR A C 1
ATOM 1485 O O . THR A 1 207 ? -11.934 8.373 13.495 1.00 88.75 207 THR A O 1
ATOM 1488 N N . HIS A 1 208 ? -10.088 8.990 14.615 1.00 83.88 208 HIS A N 1
ATOM 1489 C CA . HIS A 1 208 ? -9.988 7.764 15.405 1.00 83.88 208 HIS A CA 1
ATOM 1490 C C . HIS A 1 208 ? -11.225 7.524 16.275 1.00 83.88 208 HIS A C 1
ATOM 1492 O O . HIS A 1 208 ? -11.730 6.403 16.305 1.00 83.88 208 HIS A O 1
ATOM 1498 N N . ASP A 1 209 ? -11.744 8.569 16.917 1.00 81.25 209 ASP A N 1
ATOM 1499 C CA . ASP A 1 209 ? -12.882 8.464 17.837 1.00 81.25 209 ASP A CA 1
ATOM 1500 C C . ASP A 1 209 ? -14.184 8.140 17.094 1.00 81.25 209 ASP A C 1
ATOM 1502 O O . ASP A 1 209 ? -14.948 7.264 17.494 1.00 81.25 209 ASP A O 1
ATOM 1506 N N . VAL A 1 210 ? -14.394 8.758 15.929 1.00 84.88 210 VAL A N 1
ATOM 1507 C CA . VAL A 1 210 ? -15.545 8.464 15.057 1.00 84.88 210 VAL A CA 1
ATOM 1508 C C . VAL A 1 210 ? -15.457 7.039 14.505 1.00 84.88 210 VAL A C 1
ATOM 1510 O O . VAL A 1 210 ? -16.448 6.301 14.441 1.00 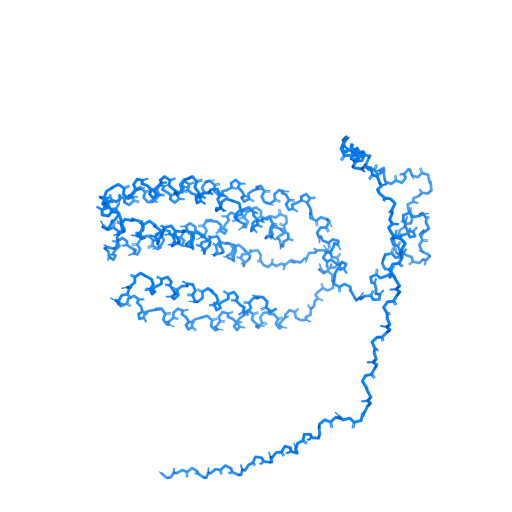84.88 210 VAL A O 1
ATOM 1513 N N . PHE A 1 211 ? -14.255 6.613 14.114 1.00 83.88 211 PHE A N 1
ATOM 1514 C CA . PHE A 1 211 ? -14.030 5.262 13.618 1.00 83.88 211 PHE A CA 1
ATOM 1515 C C . PHE A 1 211 ? -14.243 4.207 14.710 1.00 83.88 211 PHE A C 1
ATOM 1517 O O . PHE A 1 211 ? -14.874 3.182 14.453 1.00 83.88 211 PHE A O 1
ATOM 1524 N N . SER A 1 212 ? -13.750 4.440 15.927 1.00 80.19 212 SER A N 1
ATOM 1525 C CA . SER A 1 212 ? -13.898 3.504 17.043 1.00 80.19 212 SER A CA 1
ATOM 1526 C C . SER A 1 212 ? -15.360 3.394 17.485 1.00 80.19 212 SER A C 1
ATOM 1528 O O . SER A 1 212 ? -15.861 2.274 17.614 1.00 80.19 212 SER A O 1
ATOM 1530 N N . ALA A 1 213 ? -16.076 4.520 17.581 1.00 80.62 213 ALA A N 1
ATOM 1531 C CA . ALA A 1 213 ? -17.503 4.558 17.891 1.00 80.62 213 ALA A CA 1
ATOM 1532 C C . ALA A 1 213 ? -18.340 3.813 16.838 1.00 80.62 213 ALA A C 1
ATOM 1534 O O . ALA A 1 213 ? -19.124 2.922 17.172 1.00 80.62 213 ALA A O 1
ATOM 1535 N N . SER A 1 214 ? -18.127 4.096 15.548 1.00 83.94 214 SER A N 1
ATOM 1536 C CA . SER A 1 214 ? -18.856 3.422 14.463 1.00 83.94 214 SER A CA 1
ATOM 1537 C C . SER A 1 214 ? -18.518 1.930 14.357 1.00 83.94 214 SER A C 1
ATOM 1539 O O . SER A 1 214 ? -19.403 1.105 14.110 1.00 83.94 214 SER A O 1
ATOM 1541 N N . ALA A 1 215 ? -17.258 1.545 14.576 1.00 82.50 215 ALA A N 1
ATOM 1542 C CA . ALA A 1 215 ? -16.841 0.147 14.582 1.00 82.50 215 ALA A CA 1
ATOM 1543 C C . ALA A 1 215 ? -17.425 -0.627 15.773 1.00 82.50 215 ALA A C 1
ATOM 1545 O O . ALA A 1 215 ? -17.784 -1.795 15.609 1.00 82.50 215 ALA A O 1
ATOM 1546 N N . PHE A 1 216 ? -17.534 0.006 16.944 1.00 81.75 216 PHE A N 1
ATOM 1547 C CA . PHE A 1 216 ? -18.201 -0.564 18.111 1.00 81.75 216 PHE A CA 1
ATOM 1548 C C . PHE A 1 216 ? -19.696 -0.749 17.844 1.00 81.75 216 PHE A C 1
ATOM 1550 O O . PHE A 1 216 ? -20.211 -1.859 17.978 1.00 81.75 216 PHE A O 1
ATOM 1557 N N . PHE A 1 217 ? -20.362 0.291 17.338 1.00 84.44 217 PHE A N 1
ATOM 1558 C CA . PHE A 1 217 ? -21.787 0.256 17.021 1.00 84.44 217 PHE A CA 1
ATOM 1559 C C . PHE A 1 217 ? -22.141 -0.842 16.007 1.00 84.44 217 PHE A C 1
ATOM 1561 O O . PHE A 1 217 ? -23.091 -1.600 16.195 1.00 84.44 217 PHE A O 1
ATOM 1568 N N . ARG A 1 218 ? -21.315 -1.020 14.966 1.00 84.31 218 ARG A N 1
ATOM 1569 C CA . ARG A 1 218 ? -21.488 -2.096 13.972 1.00 84.31 218 ARG A CA 1
ATOM 1570 C C . ARG A 1 218 ? -21.338 -3.506 14.547 1.00 84.31 218 ARG A C 1
ATOM 1572 O O . ARG A 1 218 ? -21.839 -4.448 13.937 1.00 84.31 218 ARG A O 1
ATOM 1579 N N . ARG A 1 219 ? -20.633 -3.682 15.667 1.00 84.62 219 ARG A N 1
ATOM 1580 C CA . ARG A 1 219 ? -20.450 -4.996 16.308 1.00 84.62 219 ARG A CA 1
ATOM 1581 C C . ARG A 1 219 ? -21.570 -5.360 17.271 1.00 84.62 219 ARG A C 1
ATOM 1583 O O . ARG A 1 219 ? -21.698 -6.536 17.594 1.00 84.62 219 ARG A O 1
ATOM 1590 N N . LEU A 1 220 ? -22.362 -4.389 17.720 1.00 82.88 220 LEU A N 1
ATOM 1591 C CA . LEU A 1 220 ? -23.507 -4.667 18.577 1.00 82.88 220 LEU A CA 1
ATOM 1592 C C . LEU A 1 220 ? -24.575 -5.463 17.801 1.00 82.88 220 LEU A C 1
ATOM 1594 O O . LEU A 1 220 ? -24.769 -5.197 16.603 1.00 82.88 220 LEU A O 1
ATOM 1598 N N . PRO A 1 221 ? -25.269 -6.413 18.457 1.00 89.69 221 PRO A N 1
ATOM 1599 C CA . PRO A 1 221 ? -26.497 -7.008 17.936 1.00 89.69 221 PRO A CA 1
ATOM 1600 C C . PRO A 1 221 ? -27.516 -5.919 17.563 1.00 89.69 221 PRO A C 1
ATOM 1602 O O . PRO A 1 221 ? -27.515 -4.863 18.200 1.00 89.69 221 PRO A O 1
ATOM 1605 N N . PRO A 1 222 ? -28.376 -6.137 16.552 1.00 90.31 222 PRO A N 1
ATOM 1606 C CA . PRO A 1 222 ? -29.338 -5.128 16.098 1.00 90.31 222 PRO A CA 1
ATOM 1607 C C . PRO A 1 222 ? -30.270 -4.635 17.217 1.00 90.31 222 PRO A C 1
ATOM 1609 O O . PRO A 1 222 ? -30.551 -3.443 17.267 1.00 90.31 222 PRO A O 1
ATOM 1612 N N . GLU A 1 223 ? -30.650 -5.509 18.151 1.00 89.56 223 GLU A N 1
ATOM 1613 C CA . GLU A 1 223 ? -31.443 -5.178 19.348 1.00 89.56 223 GLU A CA 1
ATOM 1614 C C . GLU A 1 223 ? -30.726 -4.134 20.224 1.00 89.56 223 GLU A C 1
ATOM 1616 O O . GLU A 1 223 ? -31.224 -3.032 20.446 1.00 89.56 223 GLU A O 1
ATOM 1621 N N . ARG A 1 224 ? -29.470 -4.407 20.604 1.00 84.75 224 ARG A N 1
ATOM 1622 C CA . ARG A 1 224 ? -28.664 -3.488 21.427 1.00 84.75 224 ARG A CA 1
ATOM 1623 C C . ARG A 1 224 ? -28.284 -2.192 20.717 1.00 84.75 224 ARG A C 1
ATOM 1625 O O . ARG A 1 224 ? -27.947 -1.210 21.371 1.00 84.75 224 ARG A O 1
ATOM 1632 N N . ARG A 1 225 ? -28.294 -2.159 19.380 1.00 86.94 225 ARG A N 1
ATOM 1633 C CA . ARG A 1 225 ? -28.067 -0.912 18.631 1.00 86.94 225 ARG A CA 1
ATOM 1634 C C . ARG A 1 225 ? -29.191 0.085 18.872 1.00 86.94 225 ARG A C 1
ATOM 1636 O O . ARG A 1 225 ? -28.900 1.265 19.028 1.00 86.94 225 ARG A O 1
ATOM 1643 N N . GLN A 1 226 ? -30.439 -0.381 18.900 1.00 87.00 226 GLN A N 1
ATOM 1644 C CA . GLN A 1 226 ? -31.595 0.476 19.162 1.00 87.00 226 GLN A CA 1
ATOM 1645 C C . GLN A 1 226 ? -31.578 0.988 20.601 1.00 87.00 226 GLN A C 1
ATOM 1647 O O . GLN A 1 226 ? -31.760 2.181 20.802 1.00 87.00 226 GLN A O 1
ATOM 1652 N N . GLU A 1 227 ? -31.244 0.134 21.572 1.00 86.00 227 GLU A N 1
ATOM 1653 C CA . GLU A 1 227 ? -31.072 0.537 22.976 1.00 86.00 227 GLU A CA 1
ATOM 1654 C C . GLU A 1 227 ? -29.989 1.611 23.141 1.00 86.00 227 GLU A C 1
ATOM 1656 O O . GLU A 1 227 ? -30.208 2.618 23.806 1.00 86.00 227 GLU A O 1
ATOM 1661 N N . VAL A 1 228 ? -28.827 1.439 22.498 1.00 83.19 228 VAL A N 1
ATOM 1662 C CA . VAL A 1 228 ? -27.737 2.427 22.558 1.00 83.19 228 VAL A CA 1
ATOM 1663 C C . VAL A 1 228 ? -28.122 3.731 21.861 1.00 83.19 228 VAL A C 1
ATOM 1665 O O . VAL A 1 228 ? -27.772 4.794 22.362 1.00 83.19 228 VAL A O 1
ATOM 1668 N N . LEU A 1 229 ? -28.838 3.678 20.731 1.00 85.81 229 LEU A N 1
ATOM 1669 C CA . LEU A 1 229 ? -29.336 4.884 20.060 1.00 85.81 229 LEU A CA 1
ATOM 1670 C C . LEU A 1 229 ? -30.402 5.604 20.888 1.00 85.81 229 LEU A C 1
ATOM 1672 O O . LEU A 1 229 ? -30.369 6.829 20.950 1.00 85.81 229 LEU A O 1
ATOM 1676 N N . ALA A 1 230 ? -31.305 4.864 21.535 1.00 82.38 230 ALA A N 1
ATOM 1677 C CA . ALA A 1 230 ? -32.307 5.416 22.440 1.00 82.38 230 ALA A CA 1
ATOM 1678 C C . ALA A 1 230 ? -31.632 6.084 23.644 1.00 82.38 230 ALA A C 1
ATOM 1680 O O . ALA A 1 230 ? -31.876 7.257 23.900 1.00 82.38 230 ALA A O 1
ATOM 1681 N N . ALA A 1 231 ? -30.676 5.400 24.282 1.00 79.12 231 ALA A N 1
ATOM 1682 C CA . ALA A 1 231 ? -29.892 5.957 25.381 1.00 79.12 231 ALA A CA 1
ATOM 1683 C C . ALA A 1 231 ? -29.072 7.192 24.961 1.00 79.12 231 ALA A C 1
ATOM 1685 O O . ALA A 1 231 ? -28.953 8.139 25.735 1.00 79.12 231 ALA A O 1
ATOM 1686 N N . LEU A 1 232 ? -28.525 7.219 23.736 1.00 80.50 232 LEU A N 1
ATOM 1687 C CA . LEU A 1 232 ? -27.863 8.411 23.193 1.00 80.50 232 LEU A CA 1
ATOM 1688 C C . LEU A 1 232 ? -28.856 9.558 22.971 1.00 80.50 232 LEU A C 1
ATOM 1690 O O . LEU A 1 232 ? -28.530 10.703 23.267 1.00 80.50 232 LEU A O 1
ATOM 1694 N N . GLY A 1 233 ? -30.046 9.258 22.443 1.00 81.38 233 GLY A N 1
ATOM 1695 C CA . GLY A 1 233 ? -31.116 10.233 22.233 1.00 81.38 233 GLY A CA 1
ATOM 1696 C C . GLY A 1 233 ? -31.598 10.846 23.547 1.00 81.38 233 GLY A C 1
ATOM 1697 O O . GLY A 1 233 ? -31.721 12.065 23.644 1.00 81.38 233 GLY A O 1
ATOM 1698 N N . ASP A 1 234 ? -31.774 10.018 24.575 1.00 76.94 234 ASP A N 1
ATOM 1699 C CA . ASP A 1 234 ? -32.131 10.445 25.927 1.00 76.94 234 ASP A CA 1
ATOM 1700 C C . ASP A 1 234 ? -31.020 11.292 26.565 1.00 76.94 234 ASP A C 1
ATOM 1702 O O . ASP A 1 234 ? -31.299 12.350 27.131 1.00 76.94 234 ASP A O 1
ATOM 1706 N N . TRP A 1 235 ? -29.751 10.909 26.381 1.00 72.00 235 TRP A N 1
ATOM 1707 C CA . TRP A 1 235 ? -28.601 11.692 26.842 1.00 72.00 235 TRP A CA 1
ATOM 1708 C C . TRP A 1 235 ? -28.506 13.066 26.160 1.00 72.00 235 TRP A C 1
ATOM 1710 O O . TRP A 1 235 ? -28.329 14.073 26.844 1.00 72.00 235 TRP A O 1
ATOM 1720 N N . VAL A 1 236 ? -28.684 13.137 24.834 1.00 74.56 236 VAL A N 1
ATOM 1721 C CA . VAL A 1 236 ? -28.720 14.406 24.076 1.00 74.56 236 VAL A CA 1
ATOM 1722 C C . VAL A 1 236 ? -29.909 15.277 24.501 1.00 74.56 236 VAL A C 1
ATOM 1724 O O . VAL A 1 236 ? -29.788 16.498 24.545 1.00 74.56 236 VAL A O 1
ATOM 1727 N N . ALA A 1 237 ? -31.036 14.664 24.871 1.00 76.69 237 ALA A N 1
ATOM 1728 C CA . ALA A 1 237 ? -32.208 15.355 25.405 1.00 76.69 237 ALA A CA 1
ATOM 1729 C C . ALA A 1 237 ? -32.080 15.746 26.894 1.00 76.69 237 ALA A C 1
ATOM 1731 O O . ALA A 1 237 ? -33.038 16.260 27.471 1.00 76.69 237 ALA A O 1
ATOM 1732 N N . GLY A 1 238 ? -30.936 15.482 27.539 1.00 73.50 238 GLY A N 1
ATOM 1733 C CA . GLY A 1 238 ? -30.705 15.781 28.956 1.00 73.50 238 GLY A CA 1
ATOM 1734 C C . GLY A 1 238 ? -31.433 14.852 29.936 1.00 73.50 238 GLY A C 1
ATOM 1735 O O . GLY A 1 238 ? -31.435 15.106 31.139 1.00 73.50 238 GLY A O 1
ATOM 1736 N N . ARG A 1 239 ? -32.039 13.761 29.456 1.00 73.12 239 ARG A N 1
ATOM 1737 C CA . ARG A 1 239 ? -32.699 12.735 30.271 1.00 73.12 239 ARG A CA 1
ATOM 1738 C C . ARG A 1 239 ? -31.723 11.583 30.492 1.00 73.12 239 ARG A C 1
ATOM 1740 O O . ARG A 1 239 ? -31.725 10.607 29.757 1.00 73.12 239 ARG A O 1
ATOM 1747 N N . ALA A 1 240 ? -30.841 11.694 31.482 1.00 59.28 240 ALA A N 1
ATOM 1748 C CA . ALA A 1 240 ? -29.952 10.580 31.811 1.00 59.28 240 ALA A CA 1
ATOM 1749 C C . ALA A 1 240 ? -30.787 9.368 32.290 1.00 59.28 240 ALA A C 1
ATOM 1751 O O . ALA A 1 240 ? -31.578 9.525 33.226 1.00 59.28 240 ALA A O 1
ATOM 1752 N N . PRO A 1 241 ? -30.644 8.173 31.684 1.00 59.84 241 PRO A N 1
ATOM 1753 C CA . PRO A 1 241 ? -31.398 6.999 32.112 1.00 59.84 241 PRO A CA 1
ATOM 1754 C C . PRO A 1 241 ? -31.053 6.626 33.564 1.00 59.84 241 PRO A C 1
ATOM 17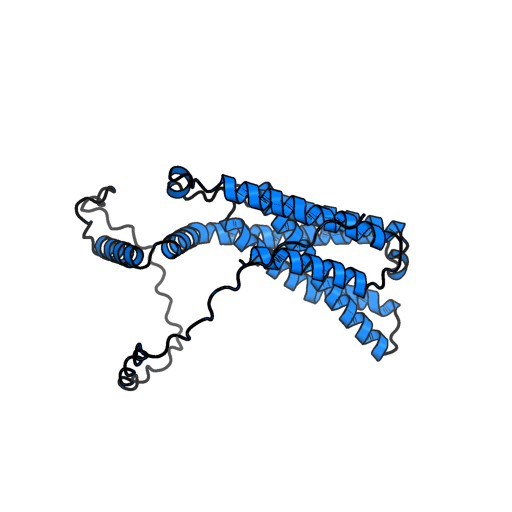56 O O . PRO A 1 241 ? -29.879 6.536 33.935 1.00 59.84 241 PRO A O 1
ATOM 1759 N N . GLN A 1 242 ? -32.080 6.414 34.396 1.00 57.00 242 GLN A N 1
ATOM 1760 C CA . GLN A 1 242 ? -31.913 5.973 35.786 1.00 57.00 242 GLN A CA 1
ATOM 1761 C C . GLN A 1 242 ? -31.141 4.643 35.821 1.00 57.00 242 GLN A C 1
ATOM 1763 O O . GLN A 1 242 ? -31.548 3.666 35.199 1.00 57.00 242 GLN A O 1
ATOM 1768 N N . GLY A 1 243 ? -30.014 4.613 36.541 1.00 64.19 243 G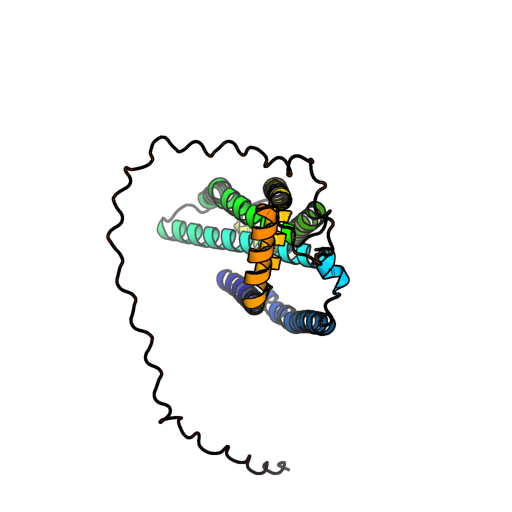LY A N 1
ATOM 1769 C CA . GLY A 1 243 ? -29.147 3.433 36.663 1.00 64.19 243 GLY A CA 1
ATOM 1770 C C . GLY A 1 243 ? -27.943 3.398 35.714 1.00 64.19 243 GLY A C 1
ATOM 1771 O O . GLY A 1 243 ? -27.184 2.428 35.735 1.00 64.19 243 GLY A O 1
ATOM 1772 N N . TRP A 1 244 ? -27.721 4.436 34.901 1.00 61.31 244 TRP A N 1
ATOM 1773 C CA . TRP A 1 244 ? -26.507 4.527 34.090 1.00 61.31 244 TRP A CA 1
ATOM 1774 C C . TRP A 1 244 ? -25.268 4.749 34.982 1.00 61.31 244 TRP A C 1
ATOM 1776 O O . TRP A 1 244 ? -25.282 5.642 35.828 1.00 61.31 244 TRP A O 1
ATOM 1786 N N . PRO A 1 245 ? -24.175 3.978 34.811 1.00 63.34 245 PRO A N 1
ATOM 1787 C CA . PRO A 1 245 ? -23.009 4.034 35.701 1.00 63.34 245 PRO A CA 1
ATOM 1788 C C . PRO A 1 245 ? -22.157 5.302 35.537 1.00 63.34 245 PRO A C 1
ATOM 1790 O O . PRO A 1 245 ? -21.179 5.479 36.260 1.00 63.34 245 PRO A O 1
ATOM 1793 N N . PHE A 1 246 ? -22.494 6.175 34.585 1.00 59.38 246 PHE A N 1
ATOM 1794 C CA . PHE A 1 246 ? -21.805 7.444 34.389 1.00 59.38 246 PHE A CA 1
ATOM 1795 C C . PHE A 1 246 ? -22.609 8.565 35.051 1.00 59.38 246 PHE A C 1
ATOM 1797 O O . PHE A 1 246 ? -23.804 8.683 34.766 1.00 59.38 246 PHE A O 1
ATOM 1804 N N . PRO A 1 247 ? -21.986 9.388 35.913 1.00 56.97 247 PRO A N 1
ATOM 1805 C CA . PRO A 1 247 ? -22.676 10.494 36.561 1.00 56.97 247 PRO A CA 1
ATOM 1806 C C . PRO A 1 247 ? -23.249 11.434 35.498 1.00 56.97 247 PRO A C 1
ATOM 1808 O O . PRO A 1 247 ? -22.566 11.778 34.529 1.00 56.97 247 PRO A O 1
ATOM 1811 N N . ALA A 1 248 ? -24.513 11.828 35.670 1.00 57.94 248 ALA A N 1
ATOM 1812 C CA . ALA A 1 248 ? -25.114 12.868 34.848 1.00 57.94 248 ALA A CA 1
ATOM 1813 C C . ALA A 1 248 ? -24.237 14.135 34.920 1.00 57.94 248 ALA A C 1
ATOM 1815 O O . ALA A 1 248 ? -23.696 14.430 35.993 1.00 57.94 248 ALA A O 1
ATOM 1816 N N . PRO A 1 249 ? -24.061 14.878 33.811 1.00 59.50 249 PRO A N 1
ATOM 1817 C CA . PRO A 1 249 ? -23.368 16.157 33.869 1.00 59.50 249 PRO A CA 1
ATOM 1818 C C . PRO A 1 249 ? -24.076 17.059 34.896 1.00 59.50 249 PRO A C 1
ATOM 1820 O O . PRO A 1 249 ? -25.310 17.064 34.947 1.00 59.50 249 PRO A O 1
ATOM 1823 N N . PRO A 1 250 ? -23.329 17.770 35.757 1.00 66.00 250 PRO A N 1
ATOM 1824 C CA . PRO A 1 250 ? -23.920 18.542 36.840 1.00 66.00 250 PRO A CA 1
ATOM 1825 C C . PRO A 1 250 ? -24.893 19.598 36.288 1.00 66.00 250 PRO A C 1
ATOM 1827 O O . PRO A 1 250 ? -24.587 20.244 35.279 1.00 66.00 250 PRO A O 1
ATOM 1830 N N . PRO A 1 251 ? -26.059 19.793 36.931 1.00 59.53 251 PRO A N 1
ATOM 1831 C CA . PRO A 1 251 ? -27.030 20.791 36.501 1.00 59.53 251 PRO A CA 1
ATOM 1832 C C . PRO A 1 251 ? -26.375 22.176 36.515 1.00 59.53 251 PRO A C 1
ATOM 1834 O O . PRO A 1 251 ? -25.815 22.596 37.525 1.00 59.53 251 PRO A O 1
ATOM 1837 N N . GLY A 1 252 ? -26.405 22.867 35.374 1.00 66.00 252 GLY A N 1
ATOM 1838 C CA . GLY A 1 252 ? -25.772 24.178 35.208 1.00 66.00 252 GLY A CA 1
ATOM 1839 C C . GLY A 1 252 ? -24.374 24.158 34.586 1.00 66.00 252 GLY A C 1
ATOM 1840 O O . GLY A 1 252 ? -23.847 25.231 34.295 1.00 66.00 252 GLY A O 1
ATOM 1841 N N . GLN A 1 253 ? -23.782 22.991 34.295 1.00 54.69 253 GLN A N 1
ATOM 1842 C CA . GLN A 1 253 ? -22.734 22.966 33.275 1.00 54.69 253 GLN A CA 1
ATOM 1843 C C . GLN A 1 253 ? -23.397 23.250 31.922 1.00 54.69 253 GLN A C 1
ATOM 1845 O O . GLN A 1 253 ? -24.308 22.506 31.546 1.00 54.69 253 GLN A O 1
ATOM 1850 N N . PRO A 1 254 ? -22.984 24.300 31.180 1.00 54.62 254 PRO A N 1
ATOM 1851 C CA . PRO A 1 254 ? -23.380 24.424 29.788 1.00 54.62 254 PRO A CA 1
ATOM 1852 C C . PRO A 1 254 ? -22.995 23.101 29.133 1.00 54.62 254 PRO A C 1
ATOM 1854 O O . PRO A 1 254 ? -21.830 22.697 29.216 1.00 54.62 254 PRO A O 1
ATOM 1857 N N . GLY A 1 255 ? -23.992 22.383 28.593 1.00 55.12 255 GLY A N 1
ATOM 1858 C CA . GLY A 1 255 ? -23.773 21.105 27.917 1.00 55.12 255 GLY A CA 1
ATOM 1859 C C . GLY A 1 255 ? -22.566 21.241 26.995 1.00 55.12 255 GLY A C 1
ATOM 1860 O O . GLY A 1 255 ? -22.371 22.352 26.493 1.00 55.12 255 GLY A O 1
ATOM 1861 N N . PRO A 1 256 ? -21.733 20.183 26.848 1.00 50.97 256 PRO A N 1
ATOM 1862 C CA . PRO A 1 256 ? -20.433 20.256 26.183 1.00 50.97 256 PRO A CA 1
ATOM 1863 C C . PRO A 1 256 ? -20.618 21.132 24.975 1.00 50.97 256 PRO A C 1
ATOM 1865 O O . PRO A 1 256 ? -21.409 20.727 24.124 1.00 50.97 256 PRO A O 1
ATOM 1868 N N . VAL A 1 257 ? -20.038 22.348 25.017 1.00 50.50 257 VAL A N 1
ATOM 1869 C CA . VAL A 1 257 ? -20.274 23.397 24.024 1.00 50.50 257 VAL A CA 1
ATOM 1870 C C . VAL A 1 257 ? -20.188 22.653 22.725 1.00 50.50 257 VAL A C 1
ATOM 1872 O O . VAL A 1 257 ? -19.097 22.186 22.393 1.00 50.50 257 VAL A O 1
ATOM 1875 N N . THR A 1 258 ? -21.336 22.386 22.087 1.00 49.88 258 THR A N 1
ATOM 1876 C CA . THR A 1 258 ? -21.339 21.771 20.771 1.00 49.88 258 THR A CA 1
ATOM 1877 C C . THR A 1 258 ? -20.402 22.701 20.055 1.00 49.88 258 THR A C 1
ATOM 1879 O O . THR A 1 258 ? -20.741 23.892 20.033 1.00 49.88 258 THR A O 1
ATOM 1882 N N . PRO A 1 259 ? -19.195 22.258 19.626 1.00 42.06 259 PRO A N 1
ATOM 1883 C CA . PRO A 1 259 ? -18.350 23.140 18.858 1.00 42.06 259 PRO A CA 1
ATOM 1884 C C . PRO A 1 259 ? -19.316 23.667 17.825 1.00 42.06 259 PRO A C 1
ATOM 1886 O O . PRO A 1 259 ? -20.037 22.867 17.214 1.00 42.06 259 PRO A O 1
ATOM 1889 N N . SER A 1 260 ? -19.496 24.985 17.816 1.00 48.97 260 SER A N 1
ATOM 1890 C CA . SER A 1 260 ? -20.309 25.657 16.832 1.00 48.97 260 SER A CA 1
ATOM 1891 C C . SER A 1 260 ? -19.563 25.385 15.545 1.00 48.97 260 SER A C 1
ATOM 1893 O O . SER A 1 260 ? -18.733 26.167 15.094 1.00 48.97 260 SER A O 1
ATOM 1895 N N . TRP A 1 261 ? -19.762 24.174 15.020 1.00 45.00 261 TRP A N 1
ATOM 1896 C CA . TRP A 1 261 ? -19.419 23.801 13.684 1.00 45.00 261 TRP A CA 1
ATOM 1897 C C . TRP A 1 261 ? -20.063 24.926 12.911 1.00 45.00 261 TRP A C 1
ATOM 1899 O O . TRP A 1 261 ? -21.279 25.103 13.068 1.00 45.00 261 TRP A O 1
ATOM 1909 N N . PRO A 1 262 ? -19.271 25.770 12.227 1.00 46.72 262 PRO A N 1
ATOM 1910 C CA . PRO A 1 262 ? -19.851 26.807 11.407 1.00 46.72 262 PRO A CA 1
ATOM 1911 C C . PRO A 1 262 ? -20.901 26.082 10.589 1.00 46.72 262 PRO A C 1
ATOM 1913 O O . PRO A 1 262 ? -20.561 25.093 9.927 1.00 46.72 262 PRO A O 1
ATOM 1916 N N . SER A 1 263 ? -22.170 26.466 10.781 1.00 51.62 263 SER A N 1
ATOM 1917 C CA . SER A 1 263 ? -23.288 25.895 10.045 1.00 51.62 263 SER A CA 1
ATOM 1918 C C . SER A 1 263 ? -22.786 25.778 8.621 1.00 51.62 263 SER A C 1
A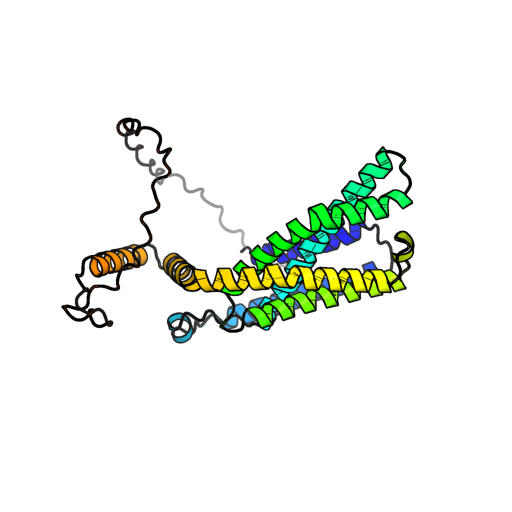TOM 1920 O O . SER A 1 263 ? -22.324 26.810 8.122 1.00 51.62 263 SER A O 1
ATOM 1922 N N . PRO A 1 264 ? -22.708 24.566 8.032 1.00 50.72 264 PRO A N 1
ATOM 1923 C CA . PRO A 1 264 ? -22.154 24.410 6.701 1.00 50.72 264 PRO A CA 1
ATOM 1924 C C . PRO A 1 264 ? -22.901 25.423 5.859 1.00 50.72 264 PRO A C 1
ATOM 1926 O O . PRO A 1 264 ? -24.123 25.312 5.737 1.00 50.72 264 PRO A O 1
ATOM 1929 N N . GLN A 1 265 ? -22.196 26.488 5.452 1.00 52.81 265 GLN A N 1
ATOM 1930 C CA . GLN A 1 265 ? -22.796 27.568 4.693 1.00 52.81 265 GLN A CA 1
ATOM 1931 C C . GLN A 1 265 ? -23.475 26.852 3.548 1.00 52.81 265 GLN A C 1
ATOM 1933 O O . GLN A 1 265 ? -22.804 26.140 2.795 1.00 52.81 265 GLN A O 1
ATOM 1938 N N . GLN A 1 266 ? -24.809 26.917 3.526 1.00 55.16 266 GLN A N 1
ATOM 1939 C CA . GLN A 1 266 ? -25.570 26.299 2.462 1.00 55.16 266 GLN A CA 1
ATOM 1940 C C . GLN A 1 266 ? -24.932 26.815 1.179 1.00 55.16 266 GLN A C 1
ATOM 1942 O O . GLN A 1 266 ? -24.830 28.037 1.022 1.00 55.16 266 GLN A O 1
ATOM 1947 N N . PRO A 1 267 ? -24.399 25.932 0.317 1.00 57.75 267 PRO A N 1
ATOM 1948 C CA . PRO A 1 267 ? -23.843 26.393 -0.933 1.00 57.75 267 PRO A CA 1
ATOM 1949 C C . PRO A 1 267 ? -24.937 27.230 -1.611 1.00 57.75 267 PRO A C 1
ATOM 1951 O O . PRO A 1 267 ? -26.099 26.807 -1.603 1.00 57.75 267 PRO A O 1
ATOM 1954 N N . PRO A 1 268 ? -24.602 28.406 -2.173 1.00 68.56 268 PRO A N 1
ATOM 1955 C CA . PRO A 1 268 ? -25.575 29.344 -2.751 1.00 68.56 268 PRO A CA 1
ATOM 1956 C C . PRO A 1 268 ? -26.416 28.746 -3.895 1.00 68.56 268 PRO A C 1
ATOM 1958 O O . PRO A 1 268 ? -27.339 29.374 -4.397 1.00 68.56 268 PRO A O 1
ATOM 1961 N N . TRP A 1 269 ? -26.134 27.501 -4.267 1.00 67.38 269 TRP A N 1
ATOM 1962 C CA . TRP A 1 269 ? -26.806 26.701 -5.273 1.00 67.38 269 TRP A CA 1
ATOM 1963 C C . TRP A 1 269 ? -27.557 25.545 -4.601 1.00 67.38 269 TRP A C 1
ATOM 1965 O O . TRP A 1 269 ? -27.288 24.375 -4.861 1.00 67.38 269 TRP A O 1
ATOM 1975 N N . SER A 1 270 ? -28.472 25.855 -3.685 1.00 54.97 270 SER A N 1
ATOM 1976 C CA . SER A 1 270 ? -29.477 24.871 -3.280 1.00 54.97 270 SER A CA 1
ATOM 1977 C C . SER A 1 270 ? -30.571 24.888 -4.351 1.00 54.97 270 SER A C 1
ATOM 1979 O O . SER A 1 270 ? -31.239 25.915 -4.486 1.00 54.97 270 SER A O 1
ATOM 1981 N N . PRO A 1 271 ? -30.732 23.829 -5.170 1.00 64.12 271 PRO A N 1
ATOM 1982 C CA . PRO A 1 271 ? -31.782 23.801 -6.179 1.00 64.12 271 PRO A CA 1
ATOM 1983 C C . PRO A 1 271 ? -33.152 23.966 -5.502 1.00 64.12 271 PRO A C 1
ATOM 1985 O O . PRO A 1 271 ? -33.323 23.510 -4.365 1.00 64.12 271 PRO A O 1
ATOM 1988 N N . PRO A 1 272 ? -34.122 24.624 -6.165 1.00 61.72 272 PRO A N 1
ATOM 1989 C CA . PRO A 1 272 ? -35.459 24.806 -5.619 1.00 61.72 272 PRO A CA 1
ATOM 1990 C C . PRO A 1 272 ? -36.012 23.449 -5.192 1.00 61.72 272 PRO A C 1
ATOM 1992 O O . PRO A 1 272 ? -35.986 22.489 -5.966 1.00 61.72 272 PRO A O 1
ATOM 1995 N N . GLN A 1 273 ? -36.463 23.372 -3.937 1.00 55.00 273 GLN A N 1
ATOM 1996 C CA . GLN A 1 273 ? -37.086 22.177 -3.390 1.00 55.00 273 GLN A CA 1
ATOM 1997 C C . GLN A 1 273 ? -38.299 21.837 -4.254 1.00 55.00 273 GLN A C 1
ATOM 1999 O O . GLN A 1 273 ? -39.343 22.481 -4.163 1.00 55.00 273 GLN A O 1
ATOM 2004 N N . GLN A 1 274 ? -38.143 20.849 -5.133 1.00 60.09 274 GLN A N 1
ATOM 2005 C CA . GLN A 1 274 ? -39.283 20.274 -5.820 1.00 60.09 274 GLN A CA 1
ATOM 2006 C C . GLN A 1 274 ? -40.162 19.593 -4.763 1.00 60.09 274 GLN A C 1
ATOM 2008 O O . GLN A 1 274 ? -39.635 18.864 -3.916 1.00 60.09 274 GLN A O 1
ATOM 2013 N N . PRO A 1 275 ? -41.484 19.829 -4.777 1.00 59.25 275 PRO A N 1
ATOM 2014 C CA . PRO A 1 275 ? -42.401 19.126 -3.898 1.00 59.25 275 PRO A CA 1
ATOM 2015 C C . PRO A 1 275 ? -42.240 17.625 -4.138 1.00 59.25 275 PRO A C 1
ATOM 2017 O O . PRO A 1 275 ? -42.395 17.141 -5.260 1.00 59.25 275 PRO A O 1
ATOM 2020 N N . PHE A 1 276 ? -41.872 16.900 -3.081 1.00 49.78 276 PHE A N 1
ATOM 2021 C CA . PHE A 1 276 ? -41.751 15.449 -3.112 1.00 49.78 276 PHE A CA 1
ATOM 2022 C C . PHE A 1 276 ? -43.047 14.845 -3.679 1.00 49.78 276 PHE A C 1
ATOM 2024 O O . PHE A 1 276 ? -44.125 15.150 -3.158 1.00 49.78 276 PHE A O 1
ATOM 2031 N N . PRO A 1 277 ? -42.983 13.990 -4.717 1.00 54.88 277 PRO A N 1
ATOM 2032 C CA . PRO A 1 277 ? -44.155 13.258 -5.160 1.00 54.88 277 PRO A CA 1
ATOM 2033 C C . PRO A 1 277 ? -44.657 12.391 -4.005 1.00 54.88 277 PRO A C 1
ATOM 2035 O O . PRO A 1 277 ? -43.888 11.695 -3.336 1.00 54.88 277 PRO A O 1
ATOM 2038 N N . GLN A 1 278 ? -45.960 12.496 -3.755 1.00 53.16 278 GLN A N 1
ATOM 2039 C CA . GLN A 1 278 ? -46.670 11.751 -2.729 1.00 53.16 278 GLN A CA 1
ATOM 2040 C C . GLN A 1 278 ? -46.317 10.262 -2.793 1.00 53.16 278 GLN A C 1
ATOM 2042 O O . GLN A 1 278 ? -46.476 9.617 -3.826 1.00 53.16 278 GLN A O 1
ATOM 2047 N N . GLN A 1 279 ? -45.833 9.760 -1.655 1.00 51.34 279 GLN A N 1
ATOM 2048 C CA . GLN A 1 279 ? -45.983 8.397 -1.147 1.00 51.34 279 GLN A CA 1
ATOM 2049 C C . GLN A 1 279 ? -46.233 7.322 -2.215 1.00 51.34 279 GLN A C 1
ATOM 2051 O O . GLN A 1 279 ? -47.368 6.967 -2.537 1.00 51.34 279 GLN A O 1
ATOM 2056 N N . ALA A 1 280 ? -45.139 6.724 -2.690 1.00 50.44 280 ALA A N 1
ATOM 2057 C CA . ALA A 1 280 ? -45.193 5.394 -3.271 1.00 50.44 280 ALA A CA 1
ATOM 2058 C C . ALA A 1 280 ? -45.858 4.444 -2.259 1.00 50.44 280 ALA A C 1
ATOM 2060 O O . ALA A 1 280 ? -45.435 4.353 -1.102 1.00 50.44 280 ALA A O 1
ATOM 2061 N N . ARG A 1 281 ? -46.934 3.784 -2.702 1.00 61.56 281 ARG A N 1
ATOM 2062 C CA . ARG A 1 281 ? -47.702 2.808 -1.924 1.00 61.56 281 ARG A CA 1
ATOM 2063 C C . ARG A 1 281 ? -46.766 1.780 -1.268 1.00 61.56 281 ARG A C 1
ATOM 2065 O O . ARG A 1 281 ? -45.793 1.367 -1.904 1.00 61.56 281 ARG A O 1
ATOM 2072 N N . PRO A 1 282 ? -47.059 1.335 -0.034 1.00 63.38 282 PRO A N 1
ATOM 2073 C CA . PRO A 1 282 ? -46.288 0.280 0.605 1.00 63.38 282 PRO A CA 1
ATOM 2074 C C . PRO A 1 282 ? -46.327 -0.978 -0.266 1.00 63.38 282 PRO A C 1
ATOM 2076 O O . PRO A 1 282 ? -47.390 -1.409 -0.717 1.00 63.38 282 PRO A O 1
ATOM 2079 N N . TRP A 1 283 ? -45.147 -1.539 -0.524 1.00 70.12 283 TRP A N 1
ATOM 2080 C CA . TRP A 1 283 ? -45.003 -2.820 -1.203 1.00 70.12 283 TRP A CA 1
ATOM 2081 C C . TRP A 1 283 ? -45.786 -3.896 -0.438 1.00 70.12 283 TRP A C 1
ATOM 2083 O O . TRP A 1 283 ? -45.723 -3.918 0.796 1.00 70.12 283 TRP A O 1
ATOM 2093 N N . PRO A 1 284 ? -46.521 -4.786 -1.130 1.00 70.31 284 PRO A N 1
ATOM 2094 C CA . PRO A 1 284 ? -47.182 -5.900 -0.471 1.00 70.31 284 PRO A CA 1
ATOM 2095 C C . PRO A 1 284 ? -46.137 -6.770 0.247 1.00 70.31 284 PRO A C 1
ATOM 2097 O O . PRO A 1 284 ? -45.019 -6.928 -0.257 1.00 70.31 284 PRO A O 1
ATOM 2100 N N . PRO A 1 285 ? -46.468 -7.319 1.428 1.00 71.75 285 PRO A N 1
ATOM 2101 C CA . PRO A 1 285 ? -45.552 -8.176 2.161 1.00 71.75 285 PRO A CA 1
ATOM 2102 C C . PRO A 1 285 ? -45.167 -9.393 1.305 1.00 71.75 285 PRO A C 1
ATOM 2104 O O . PRO A 1 285 ? -46.009 -9.911 0.562 1.00 71.75 285 PRO A O 1
ATOM 2107 N N . PRO A 1 286 ? -43.910 -9.863 1.388 1.00 65.12 286 PRO A N 1
ATOM 2108 C CA . PRO A 1 286 ? -43.480 -11.059 0.681 1.00 65.12 286 PRO A CA 1
ATOM 2109 C C . PRO A 1 286 ? -44.364 -12.236 1.102 1.00 65.12 286 PRO A C 1
ATOM 2111 O O . PRO A 1 286 ? -44.489 -12.536 2.290 1.00 65.12 286 PRO A O 1
ATOM 2114 N N . GLN A 1 287 ? -45.000 -12.878 0.119 1.00 64.25 287 GLN A N 1
ATOM 2115 C CA . GLN A 1 287 ? -45.796 -14.078 0.342 1.00 64.25 287 GLN A CA 1
ATOM 2116 C C . GLN A 1 287 ? -44.908 -15.142 0.992 1.00 64.25 287 GLN A C 1
ATOM 2118 O O . GLN A 1 287 ? -43.865 -15.512 0.447 1.00 64.25 287 GLN A O 1
ATOM 2123 N N . GLN A 1 288 ? -45.302 -15.603 2.180 1.00 64.44 288 GLN A N 1
ATOM 2124 C CA . GLN A 1 288 ? -44.636 -16.721 2.834 1.00 64.44 288 GLN A CA 1
ATOM 2125 C C . GLN A 1 288 ? -44.781 -17.965 1.946 1.00 64.44 288 GLN A C 1
ATOM 2127 O O . GLN A 1 288 ? -45.907 -18.311 1.580 1.00 64.44 288 GLN A O 1
ATOM 2132 N N . PRO A 1 289 ? -43.676 -18.643 1.592 1.00 57.66 289 PRO A N 1
ATOM 2133 C CA . PRO A 1 289 ? -43.750 -19.887 0.848 1.00 57.66 289 PRO A CA 1
ATOM 2134 C C . PRO A 1 289 ? -44.533 -20.919 1.662 1.00 57.66 289 PRO A C 1
ATOM 2136 O O . PRO A 1 289 ? -44.240 -21.163 2.834 1.00 57.66 289 PRO A O 1
ATOM 2139 N N . SER A 1 290 ? -45.555 -21.499 1.032 1.00 61.75 290 SER A N 1
ATOM 2140 C CA . SER A 1 290 ? -46.390 -22.547 1.608 1.00 61.75 290 SER A CA 1
ATOM 2141 C C . SER A 1 290 ? -45.516 -23.711 2.109 1.00 61.75 290 SER A C 1
ATOM 2143 O O . SER A 1 290 ? -44.628 -24.157 1.379 1.00 61.75 290 SER A O 1
ATOM 2145 N N . PRO A 1 291 ? -45.750 -24.246 3.319 1.00 56.19 291 PRO A N 1
ATOM 2146 C CA . PRO A 1 291 ? -44.876 -25.235 3.965 1.00 56.19 291 PRO A CA 1
ATOM 2147 C C . PRO A 1 291 ? -44.908 -26.653 3.353 1.00 56.19 291 PRO A C 1
ATOM 2149 O O . PRO A 1 291 ? -44.596 -27.618 4.043 1.00 56.19 291 PRO A O 1
ATOM 2152 N N . GLN A 1 292 ? -45.278 -26.828 2.081 1.00 55.69 292 GLN A N 1
ATOM 2153 C CA . GLN A 1 292 ? -45.668 -28.147 1.565 1.00 55.69 292 GLN A CA 1
ATOM 2154 C C . GLN A 1 292 ? -44.697 -28.869 0.629 1.00 55.69 292 GLN A C 1
ATOM 2156 O O . GLN A 1 292 ? -44.999 -29.992 0.240 1.00 55.69 292 GLN A O 1
ATOM 2161 N N . GLN A 1 293 ? -43.518 -28.335 0.308 1.00 58.69 293 GLN A N 1
ATOM 2162 C CA . GLN A 1 293 ? -42.543 -29.082 -0.503 1.00 58.69 293 GLN A CA 1
ATOM 2163 C C . GLN A 1 293 ? -41.114 -28.875 -0.002 1.00 58.69 293 GLN A C 1
ATOM 2165 O O . GLN A 1 293 ? -40.289 -28.225 -0.638 1.00 58.69 293 GLN A O 1
ATOM 2170 N N . ALA A 1 294 ? -40.808 -29.452 1.162 1.00 56.28 294 ALA A N 1
ATOM 2171 C CA . ALA A 1 294 ? -39.423 -29.765 1.483 1.00 56.28 294 ALA A CA 1
ATOM 2172 C C . ALA A 1 294 ? -38.996 -30.955 0.598 1.00 56.28 294 ALA A C 1
ATOM 2174 O O . ALA A 1 294 ? -39.647 -32.002 0.660 1.00 56.28 294 ALA A O 1
ATOM 2175 N N . PRO A 1 295 ? -37.947 -30.827 -0.235 1.00 64.12 295 PRO A N 1
ATOM 2176 C CA . PRO A 1 295 ? -37.423 -31.953 -0.996 1.00 64.12 295 PRO A CA 1
ATOM 2177 C C . PRO A 1 295 ? -36.986 -33.046 -0.017 1.00 64.12 295 PRO A C 1
ATOM 2179 O O . PRO A 1 295 ? -36.125 -32.825 0.837 1.00 64.12 295 PRO A O 1
ATOM 2182 N N . GLN A 1 296 ? -37.621 -34.217 -0.117 1.00 69.00 296 GLN A N 1
ATOM 2183 C CA . GLN A 1 296 ? -37.192 -35.412 0.598 1.00 69.00 296 GLN A CA 1
ATOM 2184 C C . GLN A 1 296 ? -35.813 -35.797 0.065 1.00 69.00 296 GLN A C 1
ATOM 2186 O O . GLN A 1 296 ? -35.677 -36.322 -1.039 1.00 69.00 296 GLN A O 1
ATOM 2191 N N . TRP A 1 297 ? -34.776 -35.482 0.836 1.00 72.62 297 TRP A N 1
ATOM 2192 C CA . TRP A 1 297 ? -33.434 -35.963 0.552 1.00 72.62 297 TRP A CA 1
ATOM 2193 C C . TRP A 1 297 ? -33.413 -37.484 0.737 1.00 72.62 297 TRP A C 1
ATOM 2195 O O . TRP A 1 297 ? -33.923 -37.971 1.752 1.00 72.62 297 TRP A O 1
ATOM 2205 N N . PRO A 1 298 ? -32.846 -38.248 -0.213 1.00 75.81 298 PRO A N 1
ATOM 2206 C CA . PRO A 1 298 ? -32.682 -39.680 -0.037 1.00 75.81 298 PRO A CA 1
ATOM 2207 C C . PRO A 1 298 ? -31.827 -39.952 1.211 1.00 75.81 298 PRO A C 1
ATOM 2209 O O . PRO A 1 298 ? -30.914 -39.174 1.514 1.00 75.81 298 PRO A O 1
ATOM 2212 N N . PRO A 1 299 ? -32.117 -41.035 1.952 1.00 76.44 299 PRO A N 1
ATOM 2213 C CA . PRO A 1 299 ? -31.358 -41.379 3.141 1.00 76.44 299 PRO A CA 1
ATOM 2214 C C . PRO A 1 299 ? -29.871 -41.557 2.793 1.00 76.44 299 PRO A C 1
ATOM 2216 O O . PRO A 1 299 ? -29.545 -42.067 1.715 1.00 76.44 299 PRO A O 1
ATOM 2219 N N . PRO A 1 300 ? -28.959 -41.137 3.687 1.00 68.94 300 PRO A N 1
ATOM 2220 C CA . PRO A 1 300 ? -27.526 -41.299 3.490 1.00 68.94 300 PRO A CA 1
ATOM 2221 C C . PRO A 1 300 ? -27.205 -42.776 3.260 1.00 68.94 300 PRO A C 1
ATOM 2223 O O . PRO A 1 300 ? -27.502 -43.626 4.101 1.00 68.94 300 PRO A O 1
ATOM 2226 N N . GLN A 1 301 ? -26.615 -43.079 2.102 1.00 73.06 301 GLN A N 1
ATOM 2227 C CA . GLN A 1 301 ? -26.138 -44.422 1.800 1.00 73.06 301 GLN A CA 1
ATOM 2228 C C . GLN A 1 301 ? -25.083 -44.810 2.836 1.00 73.06 301 GLN A C 1
ATOM 2230 O O . GLN A 1 301 ? -24.117 -44.076 3.062 1.00 73.06 301 GLN A O 1
ATOM 2235 N N . GLN A 1 302 ? -25.297 -45.950 3.494 1.00 72.62 302 GLN A N 1
ATOM 2236 C CA . GLN A 1 302 ? -24.322 -46.500 4.423 1.00 72.62 302 GLN A CA 1
ATOM 2237 C C . GLN A 1 302 ? -23.006 -46.765 3.676 1.00 72.62 302 GLN A C 1
ATOM 2239 O O . GLN A 1 302 ? -23.036 -47.338 2.584 1.00 72.62 302 GLN A O 1
ATOM 2244 N N . PRO A 1 303 ? -21.855 -46.347 4.229 1.00 71.00 303 PRO A N 1
ATOM 2245 C CA . PRO A 1 303 ? -20.564 -46.615 3.618 1.00 71.00 303 PRO A CA 1
ATOM 2246 C C . PRO A 1 303 ? -20.350 -48.128 3.537 1.00 71.00 303 PRO A C 1
ATOM 2248 O O . PRO A 1 303 ? -20.372 -48.825 4.553 1.00 71.00 303 PRO A O 1
ATOM 2251 N N . GLY A 1 304 ? -20.178 -48.622 2.311 1.00 79.75 304 GLY A N 1
ATOM 2252 C CA . GLY A 1 304 ? -19.886 -50.025 2.049 1.00 79.75 304 GLY A CA 1
ATOM 2253 C C . GLY A 1 304 ? -18.587 -50.475 2.732 1.00 79.75 304 GLY A C 1
ATOM 2254 O O . GLY A 1 304 ? -17.700 -49.652 2.981 1.00 79.75 304 GLY A O 1
ATOM 2255 N N . PRO A 1 305 ? -18.468 -51.774 3.054 1.00 75.12 305 PRO A N 1
ATOM 2256 C CA . PRO A 1 305 ? -17.292 -52.331 3.707 1.00 75.12 305 PRO A CA 1
ATOM 2257 C C . PRO A 1 305 ? -16.034 -52.095 2.864 1.00 75.12 305 PRO A C 1
ATOM 2259 O O . PRO A 1 305 ? -16.030 -52.288 1.647 1.00 75.12 305 PRO A O 1
ATOM 2262 N N . TRP A 1 306 ? -14.965 -51.662 3.531 1.00 76.62 306 TRP A N 1
ATOM 2263 C CA . TRP A 1 306 ? -13.670 -51.416 2.908 1.00 76.62 306 TRP A CA 1
ATOM 2264 C C . TRP A 1 306 ? -13.112 -52.704 2.284 1.00 76.62 306 TRP A C 1
ATOM 2266 O O . TRP A 1 306 ? -13.189 -53.762 2.914 1.00 76.62 306 TRP A O 1
ATOM 2276 N N . PRO A 1 307 ? -12.539 -52.636 1.068 1.00 76.31 307 PRO A N 1
ATOM 2277 C CA . PRO A 1 307 ? -11.922 -53.797 0.446 1.00 76.31 307 PRO A CA 1
ATOM 2278 C C . PRO A 1 307 ? -10.706 -54.260 1.264 1.00 76.31 307 PRO A C 1
ATOM 2280 O O . PRO A 1 307 ? -9.980 -53.422 1.810 1.00 76.31 307 PRO A O 1
ATOM 2283 N N . PRO A 1 308 ? -10.463 -55.580 1.349 1.00 76.44 308 PRO A N 1
ATOM 2284 C CA . PRO A 1 308 ? -9.316 -56.109 2.069 1.00 76.44 308 PRO A CA 1
ATOM 2285 C C . PRO A 1 308 ? -7.996 -55.667 1.413 1.00 76.44 308 PRO A C 1
ATOM 2287 O O . PRO A 1 308 ? -7.947 -55.458 0.193 1.00 76.44 308 PRO A O 1
ATOM 2290 N N . PRO A 1 309 ? -6.919 -55.528 2.206 1.00 67.25 309 PRO A N 1
ATOM 2291 C CA . PRO A 1 309 ? -5.597 -55.207 1.687 1.00 67.25 309 PRO A CA 1
ATOM 2292 C C . PRO A 1 309 ? -5.134 -56.300 0.717 1.00 67.25 309 PRO A C 1
ATOM 2294 O O . PRO A 1 309 ? -5.290 -57.492 0.984 1.00 67.25 309 PRO A O 1
ATOM 2297 N N . ARG A 1 310 ? -4.600 -55.875 -0.433 1.00 69.94 310 ARG A N 1
ATOM 2298 C CA . ARG A 1 310 ? -4.015 -56.786 -1.423 1.00 69.94 310 ARG A CA 1
ATOM 2299 C C . ARG A 1 310 ? -2.674 -57.333 -0.903 1.00 69.94 310 ARG A C 1
ATOM 2301 O O . ARG A 1 310 ? -1.972 -56.572 -0.234 1.00 69.94 310 ARG A O 1
ATOM 2308 N N . PRO A 1 311 ? -2.362 -58.610 -1.188 1.00 72.81 311 PRO A N 1
ATOM 2309 C CA . PRO A 1 311 ? -1.089 -59.237 -0.836 1.00 72.81 311 PRO A CA 1
ATOM 2310 C C . PRO A 1 311 ? 0.097 -58.612 -1.576 1.00 72.81 311 PRO A C 1
ATOM 2312 O O . PRO A 1 311 ? -0.114 -58.078 -2.693 1.00 72.81 311 PRO A O 1
#

Radius of gyration: 28.94 Å; chains: 1; bounding box: 72×89×71 Å

pLDDT: mean 71.11, std 15.97, range [34.69, 96.38]

Secondary structure (DSSP, 8-state):
-THHHHHHHHHHHHHHHHHHTT--STTTTTHHHHHHHHHHHHHHHHHHHHHT-S--HHHHTTT-----HHHHHHHHHHHHHHHHHHHHHHHHHHHHHHHHHHT--HHHHHHHHHHHIIIIIHHHHHHHHHHHHHHHHTTS-TTHHHHHHHHHHHHHHHHHHHHHHHHHTTGGGGGT--HHHHHHHHHHHHHHHHHHHHHHHHHHHHTHHHHHHHHHHHHS-HHHHHHHHHHHHHHHTT-PPTT-SSPPPPTTS--S-----------S-----PPPPP-PPPPPPPPPPPTT----PPPPPPPPPPPPPP-

Sequence (311 aa):
MTVLLGVPLLMIATGFVCQLLRLSGPAVDQLPALVAAVPAVVTVVRNRRRSRSRPDLPAVSRGQLARPGPWLAGVFGVAVLVVDSLLGAALGTVAGVAISSSGGDPAALGAAMSGSWAVVTMPVLAVLTFLLAARAAHYLPRRAAGWLLLGLAFSGLLRGCVIAVASVTGMMDVFAMSALQWLGGIVIMLVLLVVPVLAGVWVSRRTHDVFSASAFFRRLPPERRQEVLAALGDWVAGRAPQGWPFPAPPPGQPGPVTPSWPSPQQPPWSPPQQPFPQQARPWPPPQQPSPQQAPQWPPPQQPGPWPPPRP